Protein 3HJL (pdb70)

Secondary structure (DSSP, 8-state):
-HHHHHHHHHHHHHHHS-HHHHHHHHHHS-HHHHHHHHHHHHTPPP--HHHHHHHHHHHHHHHHHTT---S-HHHHHHHHHHHSPPPHHHHHHHHHHHHHHHHHHHHHHTS-HHHHHHHHTTS-HHHHHHHHTTS-HHHHHHHHHTS-HHHHHHHHHHHHH-S---HHHHHHHHHHHHHHHHHHHHHHSPP--HHHHHHHHHHHS-HHHHHHHHHHHHHH-HHHHHHHHHHHS-GGGGGGS-HHHHHHHHTTS-HHHHHHHHHTS-HHHHHHHHTTS-HHHHHHHHHHHHHT-S--HHHHHHHHHHHHHHHHHHHTSSS--

Nearest PDB structures (foldseek):
  3hjl-assembly1_A  TM=1.003E+00  e=1.570E-40  Aquifex aeolicus
  3usy-assembly1_A  TM=4.783E-01  e=5.808E-12  Helicobacter pylori
  3usw-assembly1_A  TM=4.505E-01  e=6.379E-12  Helicobacter pylori
  1lkv-assembly1_X  TM=4.569E-01  e=8.854E-12  Thermotoga maritima
  8wo5-assembly1_C6  TM=4.288E-01  e=5.848E-13  Salmonella enterica subsp. enterica serovar Typhimurium str. LT2

B-factor: mean 64.41, std 9.24, range [34.31, 102.59]

Sequence (321 aa):
KSALSKAQKAAVLLLSLPEEVSMNIVKELSEEELQKLFALAKDLESVPEEEIENIAEELLDEIKKAGIKIKKPEEFIENIKKVIPPTLAEKFRGILELGDAEKILKEIEKVDSRILASLLKNEHPQTIALFLSQLSPKKSAEIIQNLPEELKKEVVKRIATLENVNVQYVKELAQILLEEISSLGAKEALKLEGTAVAAELLNTLDKETRELILQSIGQEDPLLEERIREKMFTFEDIRKLSDRDIIEILKVVDKNTLMIALLGAPEDIKQKFLSNMSKRAAKLFLEDMEALGPVKKSEIEKAQRQVVNIIRKMIDEGKIE

Radius of gyration: 37.95 Å; Cα contacts (8 Å, |Δi|>4): 229; chains: 1; bounding box: 75×85×74 Å

Solvent-accessible surface area: 21548 Å² total; per-residue (Å²): 107,77,80,85,52,142,32,39,60,43,0,6,35,14,77,2,15,38,140,94,40,13,103,73,54,67,160,149,48,58,118,131,74,14,92,111,27,81,60,38,10,191,119,26,148,54,27,54,96,136,93,8,66,91,62,0,104,94,1,17,58,79,13,114,166,75,55,56,174,24,169,140,60,141,92,4,18,108,48,0,60,158,28,10,46,67,20,122,66,46,107,116,137,26,114,122,84,116,38,59,7,102,112,15,28,124,70,0,57,153,21,58,8,164,77,0,2,67,44,6,99,142,79,106,31,59,14,0,0,27,0,4,40,58,15,50,117,128,20,18,40,57,0,24,123,72,9,70,109,135,26,47,128,50,0,80,115,64,54,82,89,44,167,129,50,99,55,89,104,2,38,96,34,0,68,97,12,44,108,68,42,80,44,68,40,54,150,158,58,166,158,129,100,36,19,28,83,32,1,121,97,6,64,116,47,81,140,133,60,50,51,131,66,0,107,60,48,10,152,160,61,90,122,58,31,72,104,6,51,92,85,30,18,57,12,78,21,0,105,158,9,63,80,197,16,0,59,77,0,45,153,84,15,78,81,91,26,2,3,28,0,0,59,46,13,43,105,74,0,44,90,40,0,10,80,30,37,46,180,187,44,14,123,93,6,84,94,44,16,156,80,66,40,146,38,151,166,61,82,25,94,101,6,32,136,67,0,16,81,38,1,57,126,28,69,117,139,57,13,166,104

Organism: Aquifex aeolicus (strain VF5) (NCBI:txid224324)

CATH classification: 1.10.220.30 (+3 more: 1.10.220.30, 1.20.5.2020, 1.10.220.30)

Structure (mmCIF, N/CA/C/O backbone):
data_3HJL
#
_entry.id   3HJL
#
_cell.length_a   59.997
_cell.length_b   65.840
_cell.length_c   67.791
_cell.angle_alpha   90.000
_cell.angle_beta   110.990
_cell.angle_gamma   90.000
#
_symmetry.space_group_name_H-M   'P 1 21 1'
#
loop_
_entity.id
_entity.type
_entity.pdbx_description
1 polymer 'Flagellar motor switch protein fliG'
2 water water
#
loop_
_atom_site.group_PDB
_atom_site.id
_atom_site.type_symbol
_atom_site.label_atom_id
_atom_site.label_alt_id
_atom_site.label_comp_id
_atom_site.label_asym_id
_atom_site.label_entity_id
_atom_site.label_seq_id
_atom_site.pdbx_PDB_ins_code
_atom_site.Cartn_x
_atom_site.Cartn_y
_atom_site.Cartn_z
_atom_site.occupancy
_atom_site.B_iso_or_equiv
_atom_site.auth_seq_id
_atom_site.auth_comp_id
_atom_site.auth_asym_id
_atom_site.auth_atom_id
_atom_site.pdbx_PDB_model_num
ATOM 1 N N . LYS A 1 6 ? -36.954 78.143 54.387 1.00 84.81 5 LYS A N 1
ATOM 2 C CA . LYS A 1 6 ? -36.037 78.382 55.549 1.00 87.80 5 LYS A CA 1
ATOM 3 C C . LYS A 1 6 ? -35.058 79.539 55.294 1.00 81.21 5 LYS A C 1
ATOM 4 O O . LYS A 1 6 ? -33.878 79.445 55.642 1.00 83.75 5 LYS A O 1
ATOM 6 N N . SER A 1 7 ? -35.557 80.624 54.696 1.00 78.96 6 SER A N 1
ATOM 7 C CA . SER A 1 7 ? -34.741 81.812 54.413 1.00 79.80 6 SER A CA 1
ATOM 8 C C . SER A 1 7 ? -34.582 82.648 55.687 1.00 76.59 6 SER A C 1
ATOM 9 O O . SER A 1 7 ? -33.460 83.008 56.063 1.00 57.95 6 SER A O 1
ATOM 12 N N . ALA A 1 8 ? -35.709 82.968 56.333 1.00 74.16 7 ALA A N 1
ATOM 13 C CA . ALA A 1 8 ? -35.691 83.656 57.637 1.00 71.36 7 ALA A CA 1
ATOM 14 C C . ALA A 1 8 ? -35.067 82.754 58.729 1.00 63.28 7 ALA A C 1
ATOM 15 O O . ALA A 1 8 ? -34.384 83.249 59.639 1.00 46.71 7 ALA A O 1
ATOM 17 N N . LEU A 1 9 ? -35.289 81.439 58.618 1.00 63.89 8 LEU A N 1
ATOM 18 C CA . LEU A 1 9 ? -34.649 80.455 59.513 1.00 68.48 8 LEU A CA 1
ATOM 19 C C . LEU A 1 9 ? -33.108 80.439 59.383 1.00 62.66 8 LEU A C 1
ATOM 20 O O . LEU A 1 9 ? -32.416 80.335 60.391 1.00 66.31 8 LEU A O 1
ATOM 25 N N . SER A 1 10 ? -32.582 80.552 58.160 1.00 56.31 9 SER A N 1
ATOM 26 C CA . SER A 1 10 ? -31.127 80.573 57.959 1.00 65.22 9 SER A CA 1
ATOM 27 C C . SER A 1 10 ? -30.486 81.891 58.396 1.00 63.45 9 SER A C 1
ATOM 28 O O . SER A 1 10 ? -29.343 81.890 58.870 1.00 52.01 9 SER A O 1
ATOM 31 N N . LYS A 1 11 ? -31.184 83.011 58.179 1.00 55.99 10 LYS A N 1
ATOM 32 C CA . LYS A 1 11 ? -30.725 84.307 58.699 1.00 54.25 10 LYS A CA 1
ATOM 33 C C . LYS A 1 11 ? -30.662 84.250 60.230 1.00 54.52 10 LYS A C 1
ATOM 34 O O . LYS A 1 11 ? -29.665 84.651 60.821 1.00 53.67 10 LYS A O 1
ATOM 40 N N . ALA A 1 12 ? -31.698 83.685 60.857 1.00 56.87 11 ALA A N 1
ATOM 41 C CA . ALA A 1 12 ? -31.705 83.464 62.318 1.00 49.75 11 ALA A CA 1
ATOM 42 C C . ALA A 1 12 ? -30.592 82.526 62.762 1.00 46.78 11 ALA A C 1
ATOM 43 O O . ALA A 1 12 ? -30.002 82.727 63.820 1.00 54.97 11 ALA A O 1
ATOM 45 N N . GLN A 1 13 ? -30.333 81.485 61.971 1.00 52.28 12 GLN A N 1
ATOM 46 C CA . GLN A 1 13 ? -29.236 80.543 62.248 1.00 56.09 12 GLN A CA 1
ATOM 47 C C . GLN A 1 13 ? -27.854 81.203 62.140 1.00 50.91 12 GLN A C 1
ATOM 48 O O . GLN A 1 13 ? -26.965 80.905 62.937 1.00 59.42 12 GLN A O 1
ATOM 54 N N . LYS A 1 14 ? -27.681 82.085 61.156 1.00 56.30 13 LYS A N 1
ATOM 55 C CA . LYS A 1 14 ? -26.460 82.896 61.045 1.00 64.72 13 LYS A CA 1
ATOM 56 C C . LYS A 1 14 ? -26.280 83.768 62.283 1.00 61.79 13 LYS A C 1
ATOM 57 O O . LYS A 1 14 ? -25.200 83.807 62.849 1.00 64.85 13 LYS A O 1
ATOM 63 N N . ALA A 1 15 ? -27.332 84.500 62.659 1.00 62.19 14 ALA A N 1
ATOM 64 C CA . ALA A 1 15 ? -27.330 85.309 63.887 1.00 57.06 14 ALA A CA 1
ATOM 65 C C . ALA A 1 15 ? -26.904 84.481 65.113 1.00 59.43 14 ALA A C 1
ATOM 66 O O . ALA A 1 15 ? -26.096 84.940 65.925 1.00 56.56 14 ALA A O 1
ATOM 68 N N . ALA A 1 16 ? -27.451 83.268 65.225 1.00 58.87 15 ALA A N 1
ATOM 69 C CA . ALA A 1 16 ? -27.111 82.335 66.309 1.00 60.36 15 ALA A CA 1
ATOM 70 C C . ALA A 1 16 ? -25.625 81.973 66.313 1.00 57.18 15 ALA A C 1
ATOM 71 O O . ALA A 1 16 ? -24.980 81.984 67.363 1.00 65.96 15 ALA A O 1
ATOM 73 N N . VAL A 1 17 ? -25.092 81.661 65.134 1.00 58.27 16 VAL A N 1
ATOM 74 C CA . VAL A 1 17 ? -23.686 81.296 64.994 1.00 54.75 16 VAL A CA 1
ATOM 75 C C . VAL A 1 17 ? -22.774 82.496 65.254 1.00 57.34 16 VAL A C 1
ATOM 76 O O . VAL A 1 17 ? -21.761 82.355 65.933 1.00 56.29 16 VAL A O 1
ATOM 80 N N . LEU A 1 18 ? -23.146 83.668 64.728 1.00 58.24 17 LEU A N 1
ATOM 81 C CA . LEU A 1 18 ? -22.412 84.914 64.984 1.00 53.64 17 LEU A CA 1
ATOM 82 C C . LEU A 1 18 ? -22.322 85.223 66.474 1.00 60.93 17 LEU A C 1
ATOM 83 O O . LEU A 1 18 ? -21.235 85.524 66.983 1.00 60.15 17 LEU A O 1
ATOM 88 N N . LEU A 1 19 ? -23.459 85.137 67.168 1.00 55.73 18 LEU A N 1
ATOM 89 C CA . LEU A 1 19 ? -23.514 85.380 68.621 1.00 62.31 18 LEU A CA 1
ATOM 90 C C . LEU A 1 19 ? -22.438 84.575 69.372 1.00 59.15 18 LEU A C 1
ATOM 91 O O . LEU A 1 19 ? -21.727 85.111 70.225 1.00 54.54 18 LEU A O 1
ATOM 96 N N . LEU A 1 20 ? -22.306 83.307 69.007 1.00 54.08 19 LEU A N 1
ATOM 97 C CA . LEU A 1 20 ? -21.359 82.400 69.650 1.00 56.81 19 LEU A CA 1
ATOM 98 C C . LEU A 1 20 ? -19.905 82.482 69.122 1.00 52.49 19 LEU A C 1
ATOM 99 O O . LEU A 1 20 ? -18.982 82.147 69.854 1.00 60.33 19 LEU A O 1
ATOM 104 N N . SER A 1 21 ? -19.723 82.945 67.876 1.00 54.79 20 SER A N 1
ATOM 105 C CA . SER A 1 21 ? -18.418 82.960 67.180 1.00 52.58 20 SER A CA 1
ATOM 106 C C . SER A 1 21 ? -17.660 84.294 67.212 1.00 53.48 20 SER A C 1
ATOM 107 O O . SER A 1 21 ? -16.434 84.297 67.180 1.00 55.20 20 SER A O 1
ATOM 110 N N . LEU A 1 22 ? -18.391 85.411 67.218 1.00 54.33 21 LEU A N 1
ATOM 111 C CA . LEU A 1 22 ? -17.800 86.759 67.238 1.00 56.37 21 LEU A CA 1
ATOM 112 C C . LEU A 1 22 ? -16.950 86.991 68.489 1.00 58.12 21 LEU A C 1
ATOM 113 O O . LEU A 1 22 ? -17.160 86.330 69.501 1.00 55.30 21 LEU A O 1
ATOM 118 N N . PRO A 1 23 ? -16.007 87.956 68.430 1.00 60.21 22 PRO A N 1
ATOM 119 C CA . PRO A 1 23 ? -15.226 88.297 69.627 1.00 61.94 22 PRO A CA 1
ATOM 120 C C . PRO A 1 23 ? -16.114 88.783 70.769 1.00 61.19 22 PRO A C 1
ATOM 121 O O . PRO A 1 23 ? -17.179 89.355 70.516 1.00 63.17 22 PRO A O 1
ATOM 125 N N . GLU A 1 24 ? -15.678 88.558 72.007 1.00 63.50 23 GLU A N 1
ATOM 126 C CA . GLU A 1 24 ? -16.473 88.935 73.183 1.00 68.10 23 GLU A CA 1
ATOM 127 C C . GLU A 1 24 ? -16.702 90.443 73.324 1.00 64.87 23 GLU A C 1
ATOM 128 O O . GLU A 1 24 ? -17.711 90.847 73.892 1.00 65.69 23 GLU A O 1
ATOM 134 N N . GLU A 1 25 ? -15.794 91.263 72.781 1.00 67.22 24 GLU A N 1
ATOM 135 C CA . GLU A 1 25 ? -15.965 92.733 72.772 1.00 68.50 24 GLU A CA 1
ATOM 136 C C . GLU A 1 25 ? -17.225 93.116 71.986 1.00 69.70 24 GLU A C 1
ATOM 137 O O . GLU A 1 25 ? -17.987 93.997 72.395 1.00 69.40 24 GLU A O 1
ATOM 143 N N . VAL A 1 26 ? -17.423 92.437 70.857 1.00 71.09 25 VAL A N 1
ATOM 144 C CA . VAL A 1 26 ? -18.577 92.655 69.989 1.00 67.07 25 VAL A CA 1
ATOM 145 C C . VAL A 1 26 ? -19.858 92.048 70.583 1.00 66.29 25 VAL A C 1
ATOM 146 O O . VAL A 1 26 ? -20.867 92.739 70.725 1.00 72.22 25 VAL A O 1
ATOM 150 N N . SER A 1 27 ? -19.795 90.777 70.975 1.00 65.57 26 SER A N 1
ATOM 151 C CA . SER A 1 27 ? -20.978 90.053 71.457 1.00 60.87 26 SER A CA 1
ATOM 152 C C . SER A 1 27 ? -21.441 90.362 72.895 1.00 58.71 26 SER A C 1
ATOM 153 O O . SER A 1 27 ? -22.576 90.024 73.246 1.00 58.01 26 SER A O 1
ATOM 156 N N . MET A 1 28 ? -20.587 90.960 73.735 1.00 62.78 27 MET A N 1
ATOM 157 C CA . MET A 1 28 ? -21.025 91.358 75.091 1.00 68.24 27 MET A CA 1
ATOM 158 C C . MET A 1 28 ? -22.119 92.425 74.999 1.00 66.13 27 MET A C 1
ATOM 159 O O . MET A 1 28 ? -23.085 92.395 75.764 1.00 69.86 27 MET A O 1
ATOM 164 N N . ASN A 1 29 ? -21.962 93.346 74.044 1.00 60.54 28 ASN A N 1
ATOM 165 C CA . ASN A 1 29 ? -22.950 94.398 73.788 1.00 57.24 28 ASN A CA 1
ATOM 166 C C . ASN A 1 29 ? -24.259 93.838 73.228 1.00 57.03 28 ASN A C 1
ATOM 167 O O . ASN A 1 29 ? -25.338 94.328 73.562 1.00 55.42 28 ASN A O 1
ATOM 172 N N . ILE A 1 30 ? -24.149 92.817 72.376 1.00 54.81 29 ILE A N 1
ATOM 173 C CA . ILE A 1 30 ? -25.315 92.144 71.808 1.00 53.86 29 ILE A CA 1
ATOM 174 C C . ILE A 1 30 ? -26.164 91.536 72.926 1.00 56.62 29 ILE A C 1
ATOM 175 O O . ILE A 1 30 ? -27.375 91.744 72.962 1.00 63.92 29 ILE A O 1
ATOM 180 N N . VAL A 1 31 ? -25.510 90.826 73.848 1.00 59.56 30 VAL A N 1
ATOM 181 C CA . VAL A 1 31 ? -26.176 90.167 74.988 1.00 58.18 30 VAL A CA 1
ATOM 182 C C . VAL A 1 31 ? -26.911 91.161 75.907 1.00 63.25 30 VAL A C 1
ATOM 183 O O . VAL A 1 31 ? -28.026 90.885 76.370 1.00 62.95 30 VAL A O 1
ATOM 187 N N . LYS A 1 32 ? -26.282 92.310 76.152 1.00 62.32 31 LYS A N 1
ATOM 188 C CA . LYS A 1 32 ? -26.851 93.365 77.003 1.00 60.89 31 LYS A CA 1
ATOM 189 C C . LYS A 1 32 ? -28.141 93.977 76.438 1.00 60.55 31 LYS A C 1
ATOM 190 O O . LYS A 1 32 ? -29.077 94.259 77.193 1.00 65.77 31 LYS A O 1
ATOM 196 N N . GLU A 1 33 ? -28.176 94.190 75.121 1.00 55.98 32 GLU A N 1
ATOM 197 C CA . GLU A 1 33 ? -29.361 94.752 74.440 1.00 56.98 32 GLU A CA 1
ATOM 198 C C . GLU A 1 33 ? -30.493 93.737 74.264 1.00 53.67 32 GLU A C 1
ATOM 199 O O . GLU A 1 33 ? -31.663 94.097 74.290 1.00 56.00 32 GLU A O 1
ATOM 205 N N . LEU A 1 34 ? -30.127 92.489 74.001 1.00 60.60 33 LEU A N 1
ATOM 206 C CA . LEU A 1 34 ? -31.095 91.400 73.851 1.00 60.15 33 LEU A CA 1
ATOM 207 C C . LEU A 1 34 ? -31.702 90.997 75.198 1.00 62.44 33 LEU A C 1
ATOM 208 O O . LEU A 1 34 ? -31.012 90.982 76.217 1.00 72.96 33 LEU A O 1
ATOM 213 N N . SER A 1 35 ? -32.986 90.638 75.178 1.00 63.94 34 SER A N 1
ATOM 214 C CA . SER A 1 35 ? -33.690 90.121 76.356 1.00 59.02 34 SER A CA 1
ATOM 215 C C . SER A 1 35 ? -33.329 88.651 76.555 1.00 59.34 34 SER A C 1
ATOM 216 O O . SER A 1 35 ? -32.635 88.061 75.724 1.00 64.16 34 SER A O 1
ATOM 219 N N . GLU A 1 36 ? -33.819 88.056 77.641 1.00 68.73 35 GLU A N 1
ATOM 220 C CA . GLU A 1 36 ? -33.527 86.645 77.947 1.00 70.42 35 GLU A CA 1
ATOM 221 C C . GLU A 1 36 ? -34.235 85.698 76.961 1.00 67.53 35 GLU A C 1
ATOM 222 O O . GLU A 1 36 ? -33.658 84.689 76.545 1.00 57.81 35 GLU A O 1
ATOM 228 N N . GLU A 1 37 ? -35.466 86.047 76.575 1.00 63.28 36 GLU A N 1
ATOM 229 C CA . GLU A 1 37 ? -36.234 85.282 75.572 1.00 65.14 36 GLU A CA 1
ATOM 230 C C . GLU A 1 37 ? -35.497 85.221 74.220 1.00 62.40 36 GLU A C 1
ATOM 231 O O . GLU A 1 37 ? -35.381 84.149 73.616 1.00 64.28 36 GLU A O 1
ATOM 237 N N . GLU A 1 38 ? -34.961 86.365 73.793 1.00 54.24 37 GLU A N 1
ATOM 238 C CA . GLU A 1 38 ? -34.221 86.480 72.537 1.00 50.58 37 GLU A CA 1
ATOM 239 C C . GLU A 1 38 ? -32.935 85.680 72.546 1.00 51.15 37 GLU A C 1
ATOM 240 O O . GLU A 1 38 ? -32.671 84.915 71.610 1.00 52.33 37 GLU A O 1
ATOM 246 N N . LEU A 1 39 ? -32.142 85.847 73.606 1.00 56.25 38 LEU A N 1
ATOM 247 C CA . LEU A 1 39 ? -30.910 85.066 73.787 1.00 58.67 38 LEU A CA 1
ATOM 248 C C . LEU A 1 39 ? -31.169 83.553 73.780 1.00 60.62 38 LEU A C 1
ATOM 249 O O . LEU A 1 39 ? -30.398 82.799 73.185 1.00 69.37 38 LEU A O 1
ATOM 254 N N . GLN A 1 40 ? -32.258 83.120 74.418 1.00 64.60 39 GLN A N 1
ATOM 255 C CA . GLN A 1 40 ? -32.634 81.695 74.428 1.00 67.82 39 GLN A CA 1
ATOM 256 C C . GLN A 1 40 ? -33.123 81.188 73.065 1.00 59.88 39 GLN A C 1
ATOM 257 O O . GLN A 1 40 ? -32.914 80.023 72.740 1.00 61.42 39 GLN A O 1
ATOM 263 N N . LYS A 1 41 ? -33.808 82.035 72.296 1.00 55.03 40 LYS A N 1
ATOM 264 C CA . LYS A 1 41 ? -34.176 81.669 70.929 1.00 58.44 40 LYS A CA 1
ATOM 265 C C . LYS A 1 41 ? -32.903 81.456 70.106 1.00 57.02 40 LYS A C 1
ATOM 266 O O . LYS A 1 41 ? -32.797 80.475 69.373 1.00 57.23 40 LYS A O 1
ATOM 272 N N . LEU A 1 42 ? -31.924 82.349 70.265 1.00 59.36 41 LEU A N 1
ATOM 273 C CA . LEU A 1 42 ? -30.643 82.197 69.574 1.00 54.49 41 LEU A CA 1
ATOM 274 C C . LEU A 1 42 ? -29.873 80.948 70.013 1.00 55.51 41 LEU A C 1
ATOM 275 O O . LEU A 1 42 ? -29.299 80.267 69.167 1.00 56.87 41 LEU A O 1
ATOM 280 N N . PHE A 1 43 ? -29.918 80.603 71.303 1.00 60.13 42 PHE A N 1
ATOM 281 C CA . PHE A 1 43 ? -29.237 79.381 71.783 1.00 66.18 42 PHE A CA 1
ATOM 282 C C . PHE A 1 43 ? -29.914 78.116 71.247 1.00 65.04 42 PHE A C 1
ATOM 283 O O . PHE A 1 43 ? -29.226 77.183 70.819 1.00 57.98 42 PHE A O 1
ATOM 291 N N . ALA A 1 44 ? -31.254 78.098 71.245 1.00 53.49 43 ALA A N 1
ATOM 292 C CA . ALA A 1 44 ? -32.003 76.953 70.711 1.00 48.46 43 ALA A CA 1
ATOM 293 C C . ALA A 1 44 ? -31.753 76.778 69.208 1.00 51.92 43 ALA A C 1
ATOM 294 O O . ALA A 1 44 ? -31.645 75.653 68.721 1.00 57.92 43 ALA A O 1
ATOM 296 N N . LEU A 1 45 ? -31.626 77.895 68.487 1.00 59.20 44 LEU A N 1
ATOM 297 C CA . LEU A 1 45 ? -31.262 77.860 67.061 1.00 60.14 44 LEU A CA 1
ATOM 298 C C . LEU A 1 45 ? -29.889 77.202 66.824 1.00 60.43 44 LEU A C 1
ATOM 299 O O . LEU A 1 45 ? -29.748 76.383 65.921 1.00 57.62 44 LEU A O 1
ATOM 304 N N . ALA A 1 46 ? -28.891 77.571 67.634 1.00 62.46 45 ALA A N 1
ATOM 305 C CA . ALA A 1 46 ? -27.534 77.023 67.498 1.00 64.66 45 ALA A CA 1
ATOM 306 C C . ALA A 1 46 ? -27.507 75.531 67.829 1.00 66.45 45 ALA A C 1
ATOM 307 O O . ALA A 1 46 ? -26.925 74.740 67.084 1.00 60.37 45 ALA A O 1
ATOM 309 N N . LYS A 1 47 ? -28.161 75.166 68.935 1.00 66.28 46 LYS A N 1
ATOM 310 C CA . LYS A 1 47 ? -28.272 73.770 69.377 1.00 63.03 46 LYS A CA 1
ATOM 311 C C . LYS A 1 47 ? -28.973 72.868 68.353 1.00 58.29 46 LYS A C 1
ATOM 312 O O . LYS A 1 47 ? -28.619 71.700 68.213 1.00 61.77 46 LYS A O 1
ATOM 318 N N . ASP A 1 48 ? -29.959 73.413 67.643 1.00 52.02 47 ASP A N 1
ATOM 319 C CA . ASP A 1 48 ? -30.743 72.643 66.678 1.00 56.47 47 ASP A CA 1
ATOM 320 C C . ASP A 1 48 ? -30.192 72.727 65.232 1.00 49.14 47 ASP A C 1
ATOM 321 O O . ASP A 1 48 ? -30.871 72.322 64.286 1.00 51.79 47 ASP A O 1
ATOM 326 N N . LEU A 1 49 ? -28.964 73.221 65.059 1.00 48.86 48 LEU A N 1
ATOM 327 C CA . LEU A 1 49 ? -28.352 73.305 63.723 1.00 56.28 48 LEU A CA 1
ATOM 328 C C . LEU A 1 49 ? -28.134 71.927 63.094 1.00 57.86 48 LEU A C 1
ATOM 329 O O . LEU A 1 49 ? -27.782 70.966 63.786 1.00 55.43 48 LEU A O 1
ATOM 334 N N . GLU A 1 50 ? -28.359 71.844 61.782 1.00 54.51 49 GLU A N 1
ATOM 335 C CA . GLU A 1 50 ? -28.051 70.642 61.014 1.00 54.96 49 GLU A CA 1
ATOM 336 C C . GLU A 1 50 ? -26.536 70.495 60.909 1.00 52.92 49 GLU A C 1
ATOM 337 O O . GLU A 1 50 ? -25.807 71.487 60.953 1.00 48.16 49 GLU A O 1
ATOM 343 N N . SER A 1 51 ? -26.068 69.253 60.788 1.00 53.77 50 SER A N 1
ATOM 344 C CA . SER A 1 51 ? -24.644 68.982 60.643 1.00 51.17 50 SER A CA 1
ATOM 345 C C . SER A 1 51 ? -24.202 69.347 59.225 1.00 56.33 50 SER A C 1
ATOM 346 O O . SER A 1 51 ? -24.983 69.216 58.278 1.00 56.99 50 SER A O 1
ATOM 349 N N . VAL A 1 52 ? -22.960 69.822 59.093 1.00 51.60 51 VAL A N 1
ATOM 350 C CA . VAL A 1 52 ? -22.412 70.256 57.808 1.00 44.41 51 VAL A CA 1
ATOM 351 C C . VAL A 1 52 ? -20.966 69.776 57.654 1.00 46.05 51 VAL A C 1
ATOM 352 O O . VAL A 1 52 ? -20.187 69.916 58.595 1.00 48.17 51 VAL A O 1
ATOM 356 N N . PRO A 1 53 ? -20.607 69.195 56.478 1.00 42.83 52 PRO A N 1
ATOM 357 C CA . PRO A 1 53 ? -19.219 68.802 56.203 1.00 48.55 52 PRO A CA 1
ATOM 358 C C . PRO A 1 53 ? -18.203 69.910 56.476 1.00 52.15 52 PRO A C 1
ATOM 359 O O . PRO A 1 53 ? -18.510 71.086 56.293 1.00 59.67 52 PRO A O 1
ATOM 363 N N . GLU A 1 54 ? -17.011 69.523 56.925 1.00 57.31 53 GLU A N 1
ATOM 364 C CA . GLU A 1 54 ? -15.975 70.479 57.340 1.00 63.54 53 GLU A CA 1
ATOM 365 C C . GLU A 1 54 ? -15.596 71.498 56.263 1.00 57.77 53 GLU A C 1
ATOM 366 O O . GLU A 1 54 ? -15.452 72.678 56.568 1.00 52.19 53 GLU A O 1
ATOM 372 N N . GLU A 1 55 ? -15.429 71.025 55.025 1.00 61.24 54 GLU A N 1
ATOM 373 C CA . GLU A 1 55 ? -15.114 71.881 53.867 1.00 63.79 54 GLU A CA 1
ATOM 374 C C . GLU A 1 55 ? -16.199 72.938 53.628 1.00 64.01 54 GLU A C 1
ATOM 375 O O . GLU A 1 55 ? -15.893 74.078 53.271 1.00 60.77 54 GLU A O 1
ATOM 381 N N . GLU A 1 56 ? -17.459 72.548 53.821 1.00 62.30 55 GLU A N 1
ATOM 382 C CA . GLU A 1 56 ? -18.588 73.468 53.698 1.00 59.49 55 GLU A CA 1
ATOM 383 C C . GLU A 1 56 ? -18.721 74.425 54.902 1.00 59.33 55 GLU A C 1
ATOM 384 O O . GLU A 1 56 ? -19.228 75.535 54.740 1.00 63.45 55 GLU A O 1
ATOM 390 N N . ILE A 1 57 ? -18.283 74.006 56.095 1.00 53.81 56 ILE A N 1
ATOM 391 C CA . ILE A 1 57 ? -18.270 74.907 57.267 1.00 52.10 56 ILE A CA 1
ATOM 392 C C . ILE A 1 57 ? -17.224 76.012 57.085 1.00 56.94 56 ILE A C 1
ATOM 393 O O . ILE A 1 57 ? -17.441 77.144 57.525 1.00 58.72 56 ILE A O 1
ATOM 398 N N . GLU A 1 58 ? -16.096 75.682 56.445 1.00 54.60 57 GLU A N 1
ATOM 399 C CA . GLU A 1 58 ? -15.074 76.686 56.106 1.00 65.21 57 GLU A CA 1
ATOM 400 C C . GLU A 1 58 ? -15.594 77.753 55.127 1.00 60.87 57 GLU A C 1
ATOM 401 O O . GLU A 1 58 ? -15.302 78.935 55.288 1.00 65.43 57 GLU A O 1
ATOM 407 N N . ASN A 1 59 ? -16.332 77.319 54.106 1.00 57.27 58 ASN A N 1
ATOM 408 C CA . ASN A 1 59 ? -16.928 78.230 53.127 1.00 54.12 58 ASN A CA 1
ATOM 409 C C . ASN A 1 59 ? -18.007 79.112 53.767 1.00 54.06 58 ASN A C 1
ATOM 410 O O . ASN A 1 59 ? -18.095 80.294 53.458 1.00 55.77 58 ASN A O 1
ATOM 415 N N . ILE A 1 60 ? -18.820 78.527 54.650 1.00 54.07 59 ILE A N 1
ATOM 416 C CA . ILE A 1 60 ? -19.794 79.287 55.471 1.00 56.28 59 ILE A CA 1
ATOM 417 C C . ILE A 1 60 ? -19.088 80.311 56.375 1.00 61.41 59 ILE A C 1
ATOM 418 O O . ILE A 1 60 ? -19.538 81.450 56.493 1.00 69.88 59 ILE A O 1
ATOM 423 N N . ALA A 1 61 ? -18.002 79.876 57.023 1.00 61.51 60 ALA A N 1
ATOM 424 C CA . ALA A 1 61 ? -17.211 80.715 57.929 1.00 53.10 60 ALA A CA 1
ATOM 425 C C . ALA A 1 61 ? -16.602 81.905 57.204 1.00 49.75 60 ALA A C 1
ATOM 426 O O . ALA A 1 61 ? -16.641 83.028 57.699 1.00 48.42 60 ALA A O 1
ATOM 428 N N . GLU A 1 62 ? -16.023 81.632 56.041 1.00 52.61 61 GLU A N 1
ATOM 429 C CA . GLU A 1 62 ? -15.405 82.655 55.201 1.00 58.39 61 GLU A CA 1
ATOM 430 C C . GLU A 1 62 ? -16.420 83.602 54.557 1.00 57.21 61 GLU A C 1
ATOM 431 O O . GLU A 1 62 ? -16.094 84.759 54.288 1.00 61.31 61 GLU A O 1
ATOM 437 N N . GLU A 1 63 ? -17.627 83.105 54.286 1.00 60.34 62 GLU A N 1
ATOM 438 C CA . GLU A 1 63 ? -18.707 83.953 53.802 1.00 60.94 62 GLU A CA 1
ATOM 439 C C . GLU A 1 63 ? -19.117 84.893 54.931 1.00 50.10 62 GLU A C 1
ATOM 440 O O . GLU A 1 63 ? -19.105 86.102 54.745 1.00 51.18 62 GLU A O 1
ATOM 446 N N . LEU A 1 64 ? -19.449 84.322 56.094 1.00 47.72 63 LEU A N 1
ATOM 447 C CA . LEU A 1 64 ? -19.815 85.092 57.309 1.00 57.17 63 LEU A CA 1
ATOM 448 C C . LEU A 1 64 ? -18.781 86.138 57.685 1.00 59.70 63 LEU A C 1
ATOM 449 O O . LEU A 1 64 ? -19.140 87.245 58.080 1.00 64.16 63 LEU A O 1
ATOM 454 N N . LEU A 1 65 ? -17.504 85.758 57.614 1.00 60.15 64 LEU A N 1
ATOM 455 C CA . LEU A 1 65 ? -16.408 86.664 57.935 1.00 58.37 64 LEU A CA 1
ATOM 456 C C . LEU A 1 65 ? -16.376 87.849 56.964 1.00 57.68 64 LEU A C 1
ATOM 457 O O . LEU A 1 65 ? -16.260 88.994 57.393 1.00 65.46 64 LEU A O 1
ATOM 462 N N . ASP A 1 66 ? -16.505 87.568 55.667 1.00 57.21 65 ASP A N 1
ATOM 463 C CA . ASP A 1 66 ? -16.544 88.618 54.633 1.00 59.74 65 ASP A CA 1
ATOM 464 C C . ASP A 1 66 ? -17.792 89.504 54.747 1.00 58.22 65 ASP A C 1
ATOM 465 O O . ASP A 1 66 ? -17.738 90.706 54.493 1.00 56.44 65 ASP A O 1
ATOM 470 N N . GLU A 1 67 ? -18.901 88.886 55.138 1.00 65.06 66 GLU A N 1
ATOM 471 C CA . GLU A 1 67 ? -20.198 89.549 55.274 1.00 67.51 66 GLU A CA 1
ATOM 472 C C . GLU A 1 67 ? -20.185 90.570 56.418 1.00 67.16 66 GLU A C 1
ATOM 473 O O . GLU A 1 67 ? -20.639 91.704 56.245 1.00 67.98 66 GLU A O 1
ATOM 479 N N . ILE A 1 68 ? -19.661 90.160 57.575 1.00 73.12 67 ILE A N 1
ATOM 480 C CA . ILE A 1 68 ? -19.575 91.042 58.761 1.00 77.43 67 ILE A CA 1
ATOM 481 C C . ILE A 1 68 ? -18.460 92.096 58.673 1.00 79.76 67 ILE A C 1
ATOM 482 O O . ILE A 1 68 ? -18.553 93.135 59.328 1.00 85.92 67 ILE A O 1
ATOM 487 N N . LYS A 1 69 ? -17.405 91.825 57.899 1.00 79.20 68 LYS A N 1
ATOM 488 C CA . LYS A 1 69 ? -16.384 92.849 57.602 1.00 76.71 68 LYS A CA 1
ATOM 489 C C . LYS A 1 69 ? -17.001 93.953 56.731 1.00 79.71 68 LYS A C 1
ATOM 490 O O . LYS A 1 69 ? -16.747 95.140 56.951 1.00 82.67 68 LYS A O 1
ATOM 496 N N . LYS A 1 70 ? -17.793 93.548 55.735 1.00 80.02 69 LYS A N 1
ATOM 497 C CA . LYS A 1 70 ? -18.536 94.489 54.883 1.00 78.49 69 LYS A CA 1
ATOM 498 C C . LYS A 1 70 ? -19.688 95.172 55.636 1.00 80.55 69 LYS A C 1
ATOM 499 O O . LYS A 1 70 ? -20.096 96.275 55.271 1.00 90.46 69 LYS A O 1
ATOM 505 N N . ALA A 1 71 ? -20.214 94.511 56.671 1.00 79.36 70 ALA A N 1
ATOM 506 C CA . ALA A 1 71 ? -21.220 95.107 57.563 1.00 79.46 70 ALA A CA 1
ATOM 507 C C . ALA A 1 71 ? -20.634 96.198 58.484 1.00 83.29 70 ALA A C 1
ATOM 508 O O . ALA A 1 71 ? -21.388 96.979 59.068 1.00 86.54 70 ALA A O 1
ATOM 510 N N . GLY A 1 72 ? -19.305 96.216 58.640 1.00 85.73 71 GLY A N 1
ATOM 511 C CA . GLY A 1 72 ? -18.601 97.244 59.419 1.00 83.84 71 GLY A CA 1
ATOM 512 C C . GLY A 1 72 ? -18.156 96.811 60.809 1.00 86.46 71 GLY A C 1
ATOM 513 O O . GLY A 1 72 ? -18.114 97.637 61.722 1.00 78.48 71 GLY A O 1
ATOM 514 N N . ILE A 1 73 ? -17.813 95.527 60.964 1.00 91.15 72 ILE A N 1
ATOM 515 C CA . ILE A 1 73 ? -17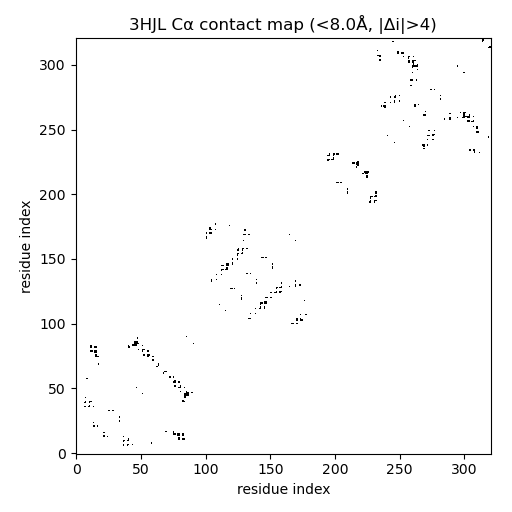.313 94.973 62.233 1.00 91.72 72 ILE A CA 1
ATOM 516 C C . ILE A 1 73 ? -15.867 94.506 62.025 1.00 89.06 72 ILE A C 1
ATOM 517 O O . ILE A 1 73 ? -15.593 93.720 61.115 1.00 88.25 72 ILE A O 1
ATOM 522 N N . LYS A 1 74 ? -14.958 94.986 62.877 1.00 84.77 73 LYS A N 1
ATOM 523 C CA . LYS A 1 74 ? -13.533 94.645 62.786 1.00 80.39 73 LYS A CA 1
ATOM 524 C C . LYS A 1 74 ? -13.256 93.323 63.503 1.00 76.09 73 LYS A C 1
ATOM 525 O O . LYS A 1 74 ? -13.657 93.146 64.659 1.00 71.62 73 LYS A O 1
ATOM 531 N N . ILE A 1 75 ? -12.551 92.418 62.814 1.00 73.69 74 ILE A N 1
ATOM 532 C CA . ILE A 1 75 ? -12.222 91.077 63.323 1.00 66.98 74 ILE A CA 1
ATOM 533 C C . ILE A 1 75 ? -10.703 90.947 63.461 1.00 70.18 74 ILE A C 1
ATOM 534 O O . ILE A 1 75 ? -9.995 90.754 62.468 1.00 75.62 74 ILE A O 1
ATOM 539 N N . LYS A 1 76 ? -10.214 91.055 64.696 1.00 74.38 75 LYS A N 1
ATOM 540 C CA . LYS A 1 76 ? -8.771 91.040 64.982 1.00 74.07 75 LYS A CA 1
ATOM 541 C C . LYS A 1 76 ? -8.131 89.661 64.796 1.00 72.21 75 LYS A C 1
ATOM 542 O O . LYS A 1 76 ? -6.992 89.567 64.332 1.00 72.40 75 LYS A O 1
ATOM 548 N N . LYS A 1 77 ? -8.857 88.610 65.184 1.00 70.47 76 LYS A N 1
ATOM 549 C CA . LYS A 1 77 ? -8.396 87.221 65.058 1.00 70.66 76 LYS A CA 1
ATOM 550 C C . LYS A 1 77 ? -9.380 86.429 64.179 1.00 68.91 76 LYS A C 1
ATOM 551 O O . LYS A 1 77 ? -10.245 85.717 64.706 1.00 67.74 76 LYS A O 1
ATOM 557 N N . PRO A 1 78 ? -9.271 86.572 62.835 1.00 63.15 77 PRO A N 1
ATOM 558 C CA . PRO A 1 78 ? -10.189 85.879 61.923 1.00 60.21 77 PRO A CA 1
ATOM 559 C C . PRO A 1 78 ? -10.110 84.359 61.947 1.00 59.10 77 PRO A C 1
ATOM 560 O O . PRO A 1 78 ? -11.119 83.710 61.726 1.00 66.91 77 PRO A O 1
ATOM 564 N N . GLU A 1 79 ? -8.933 83.797 62.209 1.00 61.72 78 GLU A N 1
ATOM 565 C CA . GLU A 1 79 ? -8.774 82.335 62.239 1.00 63.93 78 GLU A CA 1
ATOM 566 C C . GLU A 1 79 ? -9.445 81.738 63.481 1.00 60.06 78 GLU A C 1
ATOM 567 O O . GLU A 1 79 ? -9.927 80.603 63.447 1.00 57.50 78 GLU A O 1
ATOM 573 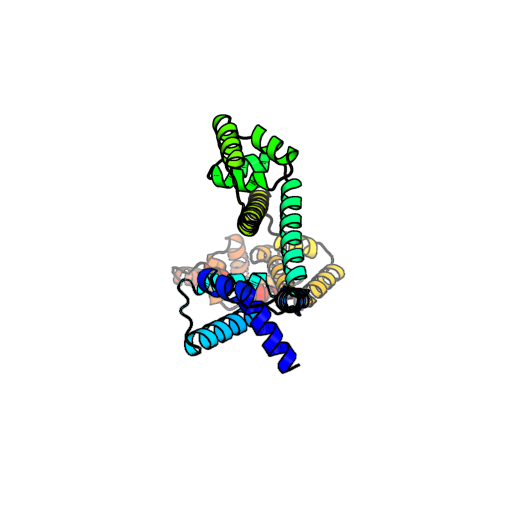N N . GLU A 1 80 ? -9.465 82.508 64.571 1.00 56.21 79 GLU A N 1
ATOM 574 C CA . GLU A 1 80 ? -10.149 82.110 65.805 1.00 56.32 79 GLU A CA 1
ATOM 575 C C . GLU A 1 80 ? -11.677 82.164 65.631 1.00 54.29 79 GLU A C 1
ATOM 576 O O . GLU A 1 80 ? -12.400 81.407 66.267 1.00 56.27 79 GLU A O 1
ATOM 582 N N . PHE A 1 81 ? -12.151 83.084 64.794 1.00 52.86 80 PHE A N 1
ATOM 583 C CA . PHE A 1 81 ? -13.562 83.148 64.399 1.00 63.10 80 PHE A CA 1
ATOM 584 C C . PHE A 1 81 ? -13.976 81.891 63.610 1.00 64.12 80 PHE A C 1
ATOM 585 O O . PHE A 1 81 ? -15.022 81.312 63.888 1.00 64.31 80 PHE A O 1
ATOM 593 N N . ILE A 1 82 ? -13.135 81.456 62.664 1.00 66.00 81 ILE A N 1
ATOM 594 C CA . ILE A 1 82 ? -13.424 80.256 61.846 1.00 60.46 81 ILE A CA 1
ATOM 595 C C . ILE A 1 82 ? -13.542 79.007 62.734 1.00 56.95 81 ILE A C 1
ATOM 596 O O . ILE A 1 82 ? -14.450 78.198 62.548 1.00 62.00 81 ILE A O 1
ATOM 601 N N . GLU A 1 83 ? -12.616 78.861 63.685 1.00 55.33 82 GLU A N 1
ATOM 602 C CA . GLU A 1 83 ? -12.605 77.716 64.607 1.00 58.60 82 GLU A CA 1
ATOM 603 C C . GLU A 1 83 ? -13.835 77.717 65.506 1.00 56.97 82 GLU A C 1
ATOM 604 O O . GLU A 1 83 ? -14.397 76.659 65.776 1.00 62.33 82 GLU A O 1
ATOM 610 N N . ASN A 1 84 ? -14.237 78.898 65.984 1.00 58.81 83 ASN A N 1
ATOM 611 C CA . ASN A 1 84 ? -15.444 79.020 66.820 1.00 57.01 83 ASN A CA 1
ATOM 612 C C . ASN A 1 84 ? -16.716 78.595 66.083 1.00 49.14 83 ASN A C 1
ATOM 613 O O . ASN A 1 84 ? -17.572 77.944 66.676 1.00 58.92 83 ASN A O 1
ATOM 618 N N . ILE A 1 85 ? -16.828 78.956 64.801 1.00 56.39 84 ILE A N 1
ATOM 619 C CA . ILE A 1 85 ? -17.940 78.489 63.950 1.00 64.12 84 ILE A CA 1
ATOM 620 C C . ILE A 1 85 ? -17.887 76.960 63.773 1.00 68.28 84 ILE A C 1
ATOM 621 O O . ILE A 1 85 ? -18.930 76.309 63.753 1.00 63.75 84 ILE A O 1
ATOM 626 N N . LYS A 1 86 ? -16.676 76.394 63.684 1.00 67.12 85 LYS A N 1
ATOM 627 C CA . LYS A 1 86 ? -16.508 74.929 63.599 1.00 66.27 85 LYS A CA 1
ATOM 628 C C . LYS A 1 86 ? -16.910 74.174 64.875 1.00 61.65 85 LYS A C 1
ATOM 629 O O . LYS A 1 86 ? -17.208 72.978 64.803 1.00 66.15 85 LYS A O 1
ATOM 635 N N . LYS A 1 87 ? -16.915 74.854 66.028 1.00 56.68 86 LYS A N 1
ATOM 636 C CA . LYS A 1 87 ? -17.400 74.250 67.285 1.00 60.56 86 LYS A CA 1
ATOM 637 C C . LYS A 1 87 ? -18.931 74.285 67.373 1.00 66.79 86 LYS A C 1
ATOM 638 O O . LYS A 1 87 ? -19.552 73.364 67.905 1.00 78.69 86 LYS A O 1
ATOM 644 N N . VAL A 1 88 ? -19.526 75.352 66.849 1.00 63.28 87 VAL A N 1
ATOM 645 C CA . VAL A 1 88 ? -20.967 75.551 66.890 1.00 64.06 87 VAL A CA 1
ATOM 646 C C . VAL A 1 88 ? -21.695 74.577 65.959 1.00 63.21 87 VAL A C 1
ATOM 647 O O . VAL A 1 88 ? -22.590 73.854 66.392 1.00 55.14 87 VAL A O 1
ATOM 651 N N . ILE A 1 89 ? -21.289 74.566 64.689 1.00 62.92 88 ILE A N 1
ATOM 652 C CA . ILE A 1 89 ? -21.928 73.741 63.658 1.00 61.42 88 ILE A CA 1
ATOM 653 C C . ILE A 1 89 ? -21.428 72.294 63.827 1.00 56.91 88 ILE A C 1
ATOM 654 O O . ILE A 1 89 ? -20.237 72.044 63.640 1.00 57.88 88 ILE A O 1
ATOM 659 N N . PRO A 1 90 ? -22.330 71.339 64.179 1.00 57.75 89 PRO A N 1
ATOM 660 C CA . PRO A 1 90 ? -21.867 69.969 64.478 1.00 56.87 89 PRO A CA 1
ATOM 661 C C . PRO A 1 90 ? -21.362 69.175 63.261 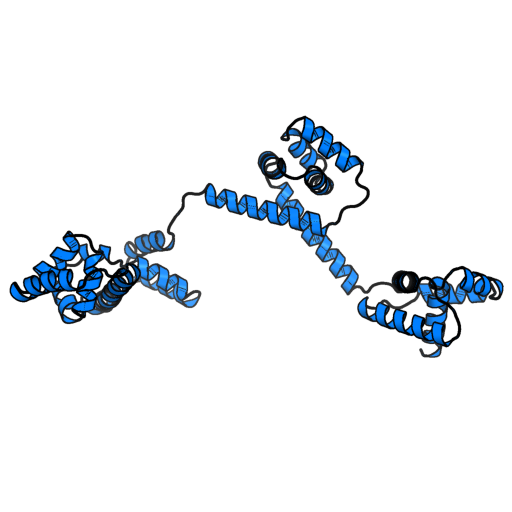1.00 48.54 89 PRO A C 1
ATOM 662 O O . PRO A 1 90 ? -21.671 69.538 62.127 1.00 51.67 89 PRO A O 1
ATOM 666 N N . PRO A 1 91 ? -20.577 68.102 63.500 1.00 43.82 90 PRO A N 1
ATOM 667 C CA . PRO A 1 91 ? -20.063 67.294 62.405 1.00 48.43 90 PRO A CA 1
ATOM 668 C C . PRO A 1 91 ? -21.087 66.265 61.919 1.00 51.19 90 PRO A C 1
ATOM 669 O O . PRO A 1 91 ? -22.029 65.942 62.641 1.00 50.90 90 PRO A O 1
ATOM 673 N N . THR A 1 92 ? -20.881 65.755 60.707 1.00 49.22 91 THR A N 1
ATOM 674 C CA . THR A 1 92 ? -21.803 64.801 60.079 1.00 49.77 91 THR A CA 1
ATOM 675 C C . THR A 1 92 ? -21.545 63.380 60.600 1.00 54.29 91 THR A C 1
ATOM 676 O O . THR A 1 92 ? -20.484 63.107 61.169 1.00 53.36 91 THR A O 1
ATOM 680 N N . LEU A 1 93 ? -22.524 62.490 60.411 1.00 54.26 92 LEU A N 1
ATOM 681 C CA . LEU A 1 93 ? -22.380 61.063 60.776 1.00 55.24 92 LEU A CA 1
ATOM 682 C C . LEU A 1 93 ? -21.215 60.419 60.048 1.00 46.24 92 LEU A C 1
ATOM 683 O O . LEU A 1 93 ? -20.528 59.584 60.617 1.00 47.15 92 LEU A O 1
ATOM 688 N N . ALA A 1 94 ? -21.035 60.782 58.775 1.00 47.33 93 ALA A N 1
ATOM 689 C CA . ALA A 1 94 ? -19.910 60.305 57.964 1.00 50.14 93 ALA A CA 1
ATOM 690 C C . ALA A 1 94 ? -18.571 60.640 58.621 1.00 41.14 93 ALA A C 1
ATOM 691 O O . ALA A 1 94 ? -17.699 59.781 58.721 1.00 55.23 93 ALA A O 1
ATOM 693 N N . GLU A 1 95 ? -18.424 61.888 59.070 1.00 45.83 94 GLU A N 1
ATOM 694 C CA . GLU A 1 95 ? -17.204 62.328 59.773 1.00 51.17 94 GLU A CA 1
ATOM 695 C C . GLU A 1 95 ? -17.006 61.606 61.099 1.00 46.90 94 GLU A C 1
ATOM 696 O O . GLU A 1 95 ? -15.882 61.247 61.438 1.00 64.28 94 GLU A O 1
ATOM 702 N N . LYS A 1 96 ? -18.100 61.367 61.830 1.00 52.28 95 LYS A N 1
ATOM 703 C CA . LYS A 1 96 ? -18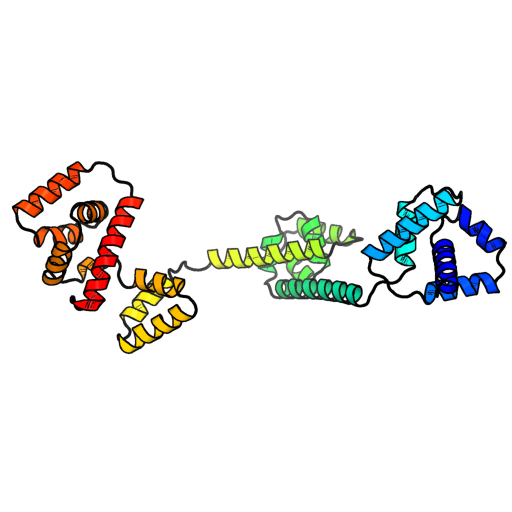.054 60.570 63.065 1.00 53.18 95 LYS A CA 1
ATOM 704 C C . LYS A 1 96 ? -17.618 59.132 62.777 1.00 51.25 95 LYS A C 1
ATOM 705 O O . LYS A 1 96 ? -16.846 58.560 63.527 1.00 58.44 95 LYS A O 1
ATOM 711 N N . PHE A 1 97 ? -18.114 58.560 61.686 1.00 49.58 96 PHE A N 1
ATOM 712 C CA . PHE A 1 97 ? -17.730 57.203 61.271 1.00 49.85 96 PHE A CA 1
ATOM 713 C C . PHE A 1 97 ? -16.248 57.139 60.872 1.00 52.15 96 PHE A C 1
ATOM 714 O O . PHE A 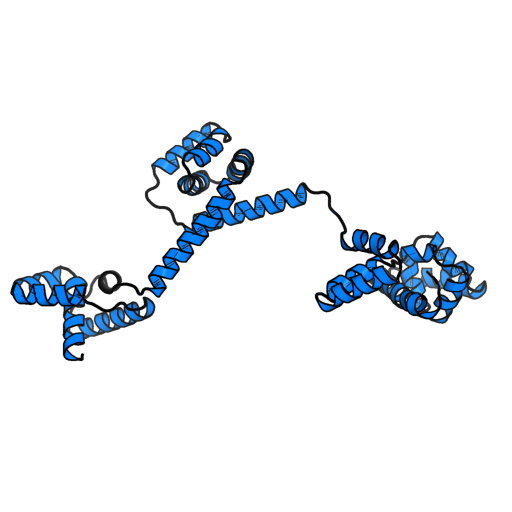1 97 ? -15.559 56.185 61.212 1.00 49.52 96 PHE A O 1
ATOM 722 N N . ARG A 1 98 ? -15.774 58.148 60.142 1.00 56.50 97 ARG A N 1
ATOM 723 C CA . ARG A 1 98 ? -14.361 58.236 59.747 1.00 56.80 97 ARG A CA 1
ATOM 724 C C . ARG A 1 98 ? -13.440 58.200 60.959 1.00 54.04 97 ARG A C 1
ATOM 725 O O . ARG A 1 98 ? -12.504 57.414 60.996 1.00 62.69 97 ARG A O 1
ATOM 733 N N . GLY A 1 99 ? -13.717 59.051 61.941 1.00 59.46 98 GLY A N 1
ATOM 734 C CA . GLY A 1 99 ? -12.967 59.069 63.197 1.00 54.35 98 GLY A CA 1
ATOM 735 C C . GLY A 1 99 ? -12.993 57.732 63.924 1.00 59.34 98 GLY A C 1
ATOM 736 O O . GLY A 1 99 ? -11.985 57.293 64.480 1.00 57.64 98 GLY A O 1
ATOM 737 N N . ILE A 1 100 ? -14.156 57.093 63.926 1.00 55.23 99 ILE A N 1
ATOM 738 C CA . ILE A 1 100 ? -14.309 55.770 64.515 1.00 56.48 99 ILE A CA 1
ATOM 739 C C . ILE A 1 100 ? -13.438 54.728 63.791 1.00 53.83 99 ILE A C 1
ATOM 740 O O . ILE A 1 100 ? -12.734 53.951 64.440 1.00 56.89 99 ILE A O 1
ATOM 745 N N . LEU A 1 101 ? -13.447 54.768 62.457 1.00 57.10 100 LEU A N 1
ATOM 746 C CA . LEU A 1 101 ? -12.661 53.843 61.629 1.00 51.99 100 LEU A CA 1
ATOM 747 C C . LEU A 1 101 ? -11.159 54.048 61.777 1.00 47.26 100 LEU A C 1
ATOM 748 O O . LEU A 1 101 ? -10.410 53.075 61.759 1.00 55.85 100 LEU A O 1
ATOM 753 N N . GLU A 1 102 ? -10.733 55.310 61.870 1.00 52.74 101 GLU A N 1
ATOM 754 C CA . GLU A 1 102 ? -9.345 55.672 62.154 1.00 60.37 101 GLU A CA 1
ATOM 755 C C . GLU A 1 102 ? -8.898 55.117 63.499 1.00 58.42 101 GLU A C 1
ATOM 756 O O . GLU A 1 102 ? -7.810 54.566 63.609 1.00 72.97 101 GLU A O 1
ATOM 762 N N . LEU A 1 103 ? -9.717 55.325 64.530 1.00 61.24 102 LEU A N 1
ATOM 763 C CA . LEU A 1 103 ? -9.431 54.793 65.864 1.00 64.79 102 LEU A CA 1
ATOM 764 C C . LEU A 1 103 ? -9.384 53.270 65.861 1.00 59.38 102 LEU A C 1
ATOM 765 O O . LEU A 1 103 ? -8.548 52.681 66.531 1.00 66.80 102 LEU A O 1
ATOM 770 N N . GLY A 1 104 ? -10.287 52.640 65.115 1.00 60.24 103 GLY A N 1
ATOM 771 C CA . GLY A 1 104 ? -10.330 51.182 65.022 1.00 50.50 103 GLY A CA 1
ATOM 772 C C . GLY A 1 104 ? -9.100 50.593 64.346 1.00 51.23 103 GLY A C 1
ATOM 773 O O . GLY A 1 104 ? -8.647 49.526 64.725 1.00 57.77 103 GLY A O 1
ATOM 774 N N . ASP A 1 105 ? -8.588 51.277 63.318 1.00 57.20 104 ASP A N 1
ATOM 775 C CA . ASP A 1 105 ? -7.379 50.840 62.620 1.00 58.45 104 ASP A CA 1
ATOM 776 C C . ASP A 1 105 ? -6.146 50.944 63.525 1.00 52.20 104 ASP A C 1
ATOM 777 O O . ASP A 1 105 ? -5.373 49.994 63.614 1.00 59.15 104 ASP A O 1
ATOM 782 N N . ALA A 1 106 ? -6.000 52.068 64.229 1.00 53.92 105 ALA A N 1
ATOM 783 C CA . ALA A 1 106 ? -4.931 52.231 65.238 1.00 61.80 105 ALA A CA 1
ATOM 784 C C . ALA A 1 106 ? -4.995 51.146 66.306 1.00 55.92 105 ALA A C 1
ATOM 785 O O . ALA A 1 106 ? -3.977 50.585 66.663 1.00 66.64 105 ALA A O 1
ATOM 787 N N . GLU A 1 107 ? -6.203 50.828 66.777 1.00 68.67 106 GLU A N 1
ATOM 788 C CA . GLU A 1 107 ? -6.402 49.752 67.754 1.00 67.42 106 GLU A CA 1
ATOM 789 C C . GLU A 1 107 ? -5.973 48.391 67.201 1.00 67.27 106 GLU A C 1
ATOM 790 O O . GLU A 1 107 ? -5.315 47.621 67.893 1.00 73.23 106 GLU A O 1
ATOM 796 N N . LYS A 1 108 ? -6.345 48.107 65.957 1.00 61.48 107 LYS A N 1
ATOM 797 C CA . LYS A 1 108 ? -5.969 46.854 65.292 1.00 63.51 107 LYS A CA 1
ATOM 798 C C . LYS A 1 108 ? -4.433 46.713 65.174 1.00 51.76 107 LYS A C 1
ATOM 799 O O . LYS A 1 108 ? -3.885 45.655 65.418 1.00 64.95 107 LYS A O 1
ATOM 805 N N . ILE A 1 109 ? -3.768 47.791 64.794 1.00 58.37 108 ILE A N 1
ATOM 806 C CA . ILE A 1 109 ? -2.320 47.819 64.687 1.00 57.40 108 ILE A CA 1
ATOM 807 C C . ILE A 1 109 ? -1.657 47.563 66.040 1.00 58.88 108 ILE A C 1
ATOM 808 O O . ILE A 1 109 ? -0.769 46.712 66.144 1.00 59.29 108 ILE A O 1
ATOM 813 N N . LEU A 1 110 ? -2.112 48.264 67.077 1.00 68.47 109 LEU A N 1
ATOM 814 C CA . LEU A 1 110 ? -1.543 48.105 68.419 1.00 67.40 109 LEU A CA 1
ATOM 815 C C . LEU A 1 110 ? -1.844 46.724 69.042 1.00 65.27 109 LEU A C 1
ATOM 816 O O . LEU A 1 110 ? -1.057 46.228 69.844 1.00 67.05 109 LEU A O 1
ATOM 821 N N . LYS A 1 111 ? -2.945 46.084 68.640 1.00 70.98 110 LYS A N 1
ATOM 822 C CA . LYS A 1 111 ? -3.220 44.693 69.045 1.00 63.85 110 LYS A CA 1
ATOM 823 C C . LYS A 1 111 ? -2.205 43.707 68.444 1.00 62.89 110 LYS A C 1
ATOM 824 O O . LYS A 1 111 ? -1.838 42.729 69.091 1.00 67.87 110 LYS A O 1
ATOM 830 N N . GLU A 1 112 ? -1.790 43.943 67.198 1.00 59.26 111 GLU A N 1
ATOM 831 C CA . GLU A 1 112 ? -0.746 43.137 66.565 1.00 65.23 111 GLU A CA 1
ATOM 832 C C . GLU A 1 112 ? 0.604 43.316 67.252 1.00 66.15 111 GLU A C 1
ATOM 833 O O . GLU A 1 112 ? 1.394 42.369 67.325 1.00 63.82 111 GLU A O 1
ATOM 839 N N . ILE A 1 113 ? 0.878 44.546 67.700 1.00 64.84 112 ILE A N 1
ATOM 840 C CA . ILE A 1 113 ? 2.074 44.868 68.493 1.00 63.40 112 ILE A CA 1
ATOM 841 C C . ILE A 1 113 ? 2.054 44.131 69.845 1.00 55.49 112 ILE A C 1
ATOM 842 O O . ILE A 1 113 ? 3.089 43.688 70.339 1.00 65.14 112 ILE A O 1
ATOM 847 N N . GLU A 1 114 ? 0.863 44.038 70.432 1.00 61.50 113 GLU A N 1
ATOM 848 C CA . GLU A 1 114 ? 0.640 43.382 71.723 1.00 61.43 113 GLU A CA 1
ATOM 849 C C . GLU A 1 114 ? 0.931 41.865 71.643 1.00 60.65 113 GLU A C 1
ATOM 850 O O . GLU A 1 114 ? 1.266 41.242 72.640 1.00 61.21 113 GLU A O 1
ATOM 856 N N . LYS A 1 115 ? 0.754 41.275 70.466 1.00 60.54 114 LYS A N 1
ATOM 857 C CA . LYS A 1 115 ? 1.088 39.868 70.248 1.00 62.37 114 LYS A CA 1
ATOM 858 C C . LYS A 1 115 ? 2.593 39.594 70.186 1.00 65.23 114 LYS A C 1
ATOM 859 O O . LYS A 1 115 ? 3.019 38.464 70.415 1.00 75.39 114 LYS A O 1
ATOM 865 N N . VAL A 1 116 ? 3.392 40.616 69.884 1.00 60.63 115 VAL A N 1
ATOM 866 C CA . VAL A 1 116 ? 4.823 40.438 69.679 1.00 61.90 115 VAL A CA 1
ATOM 867 C C . VAL A 1 116 ? 5.542 40.312 71.020 1.00 66.45 115 VAL A C 1
ATOM 868 O O . VAL A 1 116 ? 5.208 40.996 71.957 1.00 60.11 115 VAL A O 1
ATOM 872 N N . ASP A 1 117 ? 6.485 39.375 71.105 1.00 71.15 116 ASP A N 1
ATOM 873 C CA . ASP A 1 117 ? 7.278 39.161 72.310 1.00 55.95 116 ASP A CA 1
ATOM 874 C C . ASP A 1 117 ? 7.943 40.485 72.742 1.00 54.67 116 ASP A C 1
ATOM 875 O O . ASP A 1 117 ? 8.613 41.136 71.950 1.00 56.10 116 ASP A O 1
ATOM 880 N N . SER A 1 118 ? 7.742 40.870 74.001 1.00 59.51 117 SER A N 1
ATOM 881 C CA . SER A 1 118 ? 8.281 42.131 74.555 1.00 56.50 117 SER A CA 1
ATOM 882 C C . SER A 1 118 ? 9.805 42.279 74.501 1.00 60.46 117 SER A C 1
ATOM 883 O O . SER A 1 118 ? 10.312 43.405 74.528 1.00 68.16 117 SER A O 1
ATOM 886 N N . ARG A 1 119 ? 10.528 41.158 74.453 1.00 62.63 118 ARG A N 1
ATOM 887 C CA . ARG A 1 119 ? 11.986 41.181 74.248 1.00 65.88 118 ARG A CA 1
ATOM 888 C C . ARG A 1 119 ? 12.326 41.694 72.849 1.00 59.77 118 ARG A C 1
ATOM 889 O O . ARG A 1 119 ? 13.285 42.438 72.673 1.00 58.02 118 ARG A O 1
ATOM 897 N N . ILE A 1 120 ? 11.527 41.286 71.863 1.00 64.90 119 ILE A N 1
ATOM 898 C CA . ILE A 1 120 ? 11.687 41.732 70.480 1.00 62.10 119 ILE A CA 1
ATOM 899 C C . ILE A 1 120 ? 11.337 43.219 70.340 1.00 59.15 119 ILE A C 1
ATOM 900 O O . ILE A 1 120 ? 12.068 43.968 69.691 1.00 64.13 119 ILE A O 1
ATOM 905 N N . LEU A 1 121 ? 10.248 43.644 70.982 1.00 58.90 120 LEU A N 1
ATOM 906 C CA . LEU A 1 121 ? 9.843 45.054 70.973 1.00 54.53 120 LEU A CA 1
ATOM 907 C C . LEU A 1 121 ? 10.882 45.935 71.690 1.00 54.25 120 LEU A C 1
ATOM 908 O O . LEU A 1 121 ? 11.249 46.986 71.179 1.00 61.72 120 LEU A O 1
ATOM 913 N N . ALA A 1 122 ? 11.358 45.493 72.859 1.00 60.53 121 ALA A N 1
ATOM 914 C CA . ALA A 1 122 ? 12.416 46.204 73.606 1.00 53.44 121 ALA A CA 1
ATOM 915 C C . ALA A 1 122 ? 13.683 46.351 72.768 1.00 53.93 121 ALA A C 1
ATOM 916 O O . ALA A 1 122 ? 14.252 47.437 72.682 1.00 60.00 121 ALA A O 1
ATOM 918 N N . SER A 1 123 ? 14.079 45.261 72.111 1.00 57.87 122 SER A N 1
ATOM 919 C CA . SER A 1 123 ? 15.252 45.236 71.221 1.00 58.24 122 SER A CA 1
ATOM 920 C C . SER A 1 123 ? 15.139 46.216 70.053 1.00 59.52 122 SER A C 1
ATOM 921 O O . SER A 1 123 ? 16.084 46.941 69.763 1.00 66.23 122 SER A O 1
ATOM 924 N N . LEU A 1 124 ? 13.983 46.234 69.393 1.00 61.22 123 LEU A N 1
ATOM 925 C CA . LEU A 1 124 ? 13.718 47.194 68.299 1.00 62.92 123 LEU A CA 1
ATOM 926 C C . LEU A 1 124 ? 13.574 48.650 68.753 1.00 56.56 123 LEU A C 1
ATOM 927 O O . LEU A 1 124 ? 13.738 49.563 67.945 1.00 59.99 123 LEU A O 1
ATOM 932 N N . LEU A 1 125 ? 13.213 48.868 70.019 1.00 60.64 124 LEU A N 1
ATOM 933 C CA . LEU A 1 125 ? 12.959 50.222 70.529 1.00 52.45 124 LEU A CA 1
ATOM 934 C C . LEU A 1 125 ? 14.150 50.887 71.229 1.00 53.94 124 LEU A C 1
ATOM 935 O O . LEU A 1 125 ? 14.182 52.116 71.327 1.00 64.98 124 LEU A O 1
ATOM 940 N N . LYS A 1 126 ? 15.125 50.101 71.691 1.00 50.79 125 LYS A N 1
ATOM 941 C CA . LYS A 1 126 ? 16.165 50.630 72.607 1.00 55.31 125 LYS A CA 1
ATOM 942 C C . LYS A 1 126 ? 17.117 51.684 72.069 1.00 51.43 125 LYS A C 1
ATOM 943 O O . LYS A 1 126 ? 17.612 52.511 72.848 1.00 63.86 125 LYS A O 1
ATOM 949 N N . ASN A 1 127 ? 17.354 51.679 70.757 1.00 58.73 126 ASN A N 1
ATOM 950 C CA . ASN A 1 127 ? 18.192 52.703 70.095 1.00 63.38 126 ASN A CA 1
ATOM 951 C C . ASN A 1 127 ? 17.382 53.896 69.568 1.00 66.67 126 ASN A C 1
ATOM 952 O O . ASN A 1 127 ? 17.945 54.836 68.985 1.00 65.56 126 ASN A O 1
ATOM 957 N N . GLU A 1 128 ? 16.066 53.858 69.785 1.00 66.73 127 GLU A N 1
ATOM 958 C CA . GLU A 1 128 ? 15.172 54.928 69.373 1.00 66.41 127 GLU A CA 1
ATOM 959 C C . GLU A 1 128 ? 15.305 56.067 70.390 1.00 61.84 127 GLU A C 1
ATOM 960 O O . GLU A 1 128 ? 15.813 55.863 71.497 1.00 58.79 127 GLU A O 1
ATOM 966 N N . HIS A 1 129 ? 14.898 57.271 70.002 1.00 59.85 128 HIS A N 1
ATOM 967 C CA . HIS A 1 129 ? 14.954 58.411 70.908 1.00 59.00 128 HIS A CA 1
ATOM 968 C C . HIS A 1 129 ? 13.999 58.141 72.088 1.00 65.25 128 HIS A C 1
ATOM 969 O O . HIS A 1 129 ? 12.915 57.627 71.864 1.00 57.09 128 HIS A O 1
ATOM 976 N N . PRO A 1 130 ? 14.414 58.449 73.347 1.00 67.68 129 PRO A N 1
ATOM 977 C CA . PRO A 1 130 ? 13.556 58.161 74.520 1.00 60.95 129 PRO A CA 1
ATOM 978 C C . PRO A 1 130 ? 12.116 58.702 74.448 1.00 66.21 129 PRO A C 1
ATOM 979 O O . PRO A 1 130 ? 11.197 58.061 74.967 1.00 66.14 129 PRO A O 1
ATOM 983 N N . GLN A 1 131 ? 11.944 59.890 73.866 1.00 64.54 130 GLN A N 1
ATOM 984 C CA . GLN A 1 131 ? 10.613 60.476 73.619 1.00 67.57 130 GLN A CA 1
ATOM 985 C C . GLN A 1 131 ? 9.751 59.624 72.679 1.00 62.24 130 GLN A C 1
ATOM 986 O O . GLN A 1 131 ? 8.536 59.557 72.847 1.00 70.10 130 GLN A O 1
ATOM 992 N N . THR A 1 132 ? 10.384 59.008 71.682 1.00 64.30 131 THR A N 1
ATOM 993 C CA . THR A 1 132 ? 9.711 58.081 70.756 1.00 62.37 131 THR A CA 1
ATOM 994 C C . THR A 1 132 ? 9.252 56.804 71.473 1.00 62.08 131 THR A C 1
ATOM 995 O O . THR A 1 132 ? 8.151 56.299 71.209 1.00 58.72 131 THR A O 1
ATOM 999 N N . ILE A 1 133 ? 10.098 56.291 72.374 1.00 61.79 132 ILE A N 1
ATOM 1000 C CA . ILE A 1 133 ? 9.768 55.087 73.154 1.00 61.64 132 ILE A CA 1
ATOM 1001 C C . ILE A 1 133 ? 8.593 55.398 74.098 1.00 62.45 132 ILE A C 1
ATOM 1002 O O . ILE A 1 133 ? 7.652 54.609 74.203 1.00 59.56 132 ILE A O 1
ATOM 1007 N N . ALA A 1 134 ? 8.638 56.578 74.726 1.00 56.41 133 ALA A N 1
ATOM 1008 C CA . ALA A 1 134 ? 7.591 57.043 75.645 1.00 56.54 133 ALA A CA 1
ATOM 1009 C C . ALA A 1 134 ? 6.255 57.213 74.935 1.00 59.05 133 ALA A C 1
ATOM 1010 O O . ALA A 1 134 ? 5.230 56.771 75.437 1.00 62.85 133 ALA A O 1
ATOM 1012 N N . LEU A 1 135 ? 6.277 57.876 73.780 1.00 61.48 134 LEU A N 1
ATOM 1013 C CA . LEU A 1 135 ? 5.072 58.063 72.959 1.00 63.04 134 LEU A CA 1
ATOM 1014 C C . LEU A 1 135 ? 4.447 56.730 72.541 1.00 57.86 134 LEU A C 1
ATOM 1015 O O . LEU A 1 135 ? 3.220 56.605 72.504 1.00 69.04 134 LEU A O 1
ATOM 1020 N N . PHE A 1 136 ? 5.292 55.759 72.198 1.00 64.58 135 PHE A N 1
ATOM 1021 C CA . PHE A 1 136 ? 4.846 54.400 71.811 1.00 64.93 135 PHE A CA 1
ATOM 1022 C C . PHE A 1 136 ? 4.262 53.633 73.009 1.00 58.13 135 PHE A C 1
ATOM 1023 O O . PHE A 1 136 ? 3.166 53.073 72.919 1.00 57.81 135 PHE A O 1
ATOM 1031 N N . LEU A 1 137 ? 5.001 53.607 74.119 1.00 60.10 136 LEU A N 1
ATOM 1032 C CA . LEU A 1 137 ? 4.548 52.927 75.329 1.00 58.52 136 LEU A CA 1
ATOM 1033 C C . LEU A 1 137 ? 3.302 53.556 75.948 1.00 55.77 136 LEU A C 1
ATOM 1034 O O . LEU A 1 137 ? 2.496 52.837 76.524 1.00 58.60 136 LEU A O 1
ATOM 1039 N N . SER A 1 138 ? 3.122 54.873 75.795 1.00 58.57 137 SER A N 1
ATOM 1040 C CA . SER A 1 138 ? 1.917 55.565 76.302 1.00 60.36 137 SER A CA 1
ATOM 1041 C C . SER A 1 138 ? 0.607 54.971 75.755 1.00 59.32 137 SER A C 1
ATOM 1042 O O . SER A 1 138 ? -0.416 55.055 76.416 1.00 62.99 137 SER A O 1
ATOM 1045 N N . GLN A 1 139 ? 0.656 54.388 74.551 1.00 63.37 138 GLN A N 1
ATOM 1046 C CA . GLN A 1 139 ? -0.521 53.809 73.887 1.00 61.51 138 GLN A CA 1
ATOM 1047 C C . GLN A 1 139 ? -0.731 52.315 74.105 1.00 60.69 138 GLN A C 1
ATOM 1048 O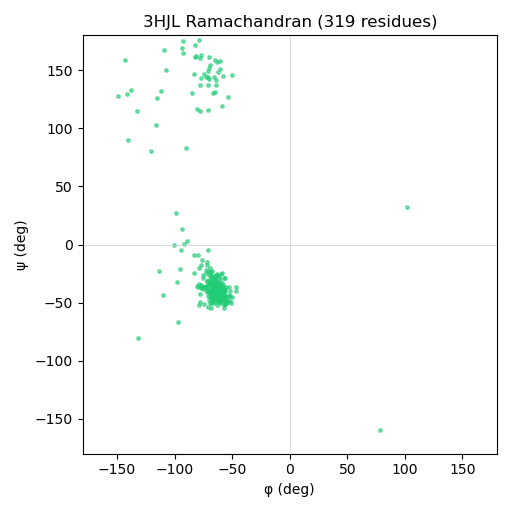 O . GLN A 1 139 ? -1.732 51.778 73.641 1.00 67.76 138 GLN A O 1
ATOM 1054 N N . LEU A 1 140 ? 0.198 51.645 74.793 1.00 65.77 139 LEU A N 1
ATOM 1055 C CA . LEU A 1 140 ? 0.096 50.207 75.041 1.00 59.35 139 LEU A CA 1
ATOM 1056 C C . LEU A 1 140 ? -0.578 49.944 76.383 1.00 60.66 139 LEU A C 1
ATOM 1057 O O . LEU A 1 140 ? -0.762 50.857 77.174 1.00 55.21 139 LEU A O 1
ATOM 1062 N N . SER A 1 141 ? -0.943 48.684 76.628 1.00 57.84 140 SER A N 1
ATOM 1063 C CA . SER A 1 141 ? -1.546 48.302 77.892 1.00 58.57 140 SER A CA 1
ATOM 1064 C C . SER A 1 141 ? -0.449 48.374 78.964 1.00 60.55 140 SER A C 1
ATOM 1065 O O . SER A 1 141 ? 0.713 48.108 78.656 1.00 72.99 140 SER A O 1
ATOM 1068 N N . PRO A 1 142 ? -0.799 48.787 80.202 1.00 59.79 141 PRO A N 1
ATOM 1069 C CA . PRO A 1 142 ? 0.182 48.894 81.305 1.00 54.73 141 PRO A CA 1
ATOM 1070 C C . PRO A 1 142 ? 1.103 47.689 81.482 1.00 62.89 141 PRO A C 1
ATOM 1071 O O . PRO A 1 142 ? 2.276 47.865 81.828 1.00 61.77 141 PRO A O 1
ATOM 1075 N N . LYS A 1 143 ? 0.577 46.479 81.268 1.00 67.04 142 LYS A N 1
ATOM 1076 C CA . LYS A 1 143 ? 1.384 45.275 81.409 1.00 67.25 142 LYS A CA 1
ATOM 1077 C C . LYS A 1 143 ? 2.355 45.080 80.239 1.00 65.86 142 LYS A C 1
ATOM 1078 O O . LYS A 1 143 ? 3.455 44.594 80.453 1.00 63.59 142 LYS A O 1
ATOM 1084 N N . LYS A 1 144 ? 1.945 45.431 79.013 1.00 58.88 143 LYS A N 1
ATOM 1085 C CA . LYS A 1 144 ? 2.877 45.414 77.872 1.00 60.94 143 LYS A CA 1
ATOM 1086 C C . LYS A 1 144 ? 4.006 46.403 78.047 1.00 59.15 143 LYS A C 1
ATOM 1087 O O . LYS A 1 144 ? 5.168 46.044 77.893 1.00 61.11 143 LYS A O 1
ATOM 1093 N N . SER A 1 145 ? 3.657 47.655 78.339 1.00 60.01 144 SER A N 1
ATOM 1094 C CA . SER A 1 145 ? 4.661 48.694 78.549 1.00 59.85 144 SER A CA 1
ATOM 1095 C C . SER A 1 145 ? 5.602 48.343 79.705 1.00 54.12 144 SER A C 1
ATOM 1096 O O . SER A 1 145 ? 6.794 48.622 79.626 1.00 59.18 144 SER A O 1
ATOM 1099 N N . ALA A 1 146 ? 5.077 47.677 80.736 1.00 59.06 145 ALA A N 1
ATOM 1100 C CA . ALA A 1 146 ? 5.896 47.211 81.864 1.00 57.48 145 ALA A CA 1
ATOM 1101 C C . ALA A 1 146 ? 6.892 46.124 81.440 1.00 57.34 145 ALA A C 1
ATOM 1102 O O . ALA A 1 146 ? 8.040 46.148 81.867 1.00 65.39 145 ALA A O 1
ATOM 1104 N N . GLU A 1 147 ? 6.428 45.159 80.638 1.00 59.46 146 GLU A N 1
ATOM 1105 C CA . GLU A 1 147 ? 7.279 44.076 80.117 1.00 62.89 146 GLU A CA 1
ATOM 1106 C C . GLU A 1 147 ? 8.398 44.609 79.230 1.00 65.49 146 GLU A C 1
ATOM 1107 O O . GLU A 1 147 ? 9.523 44.110 79.281 1.00 68.50 146 GLU A O 1
ATOM 1113 N N . ILE A 1 148 ? 8.074 45.590 78.387 1.00 64.92 147 ILE A N 1
ATOM 1114 C CA . ILE A 1 148 ? 9.068 46.213 77.505 1.00 62.24 147 ILE A CA 1
ATOM 1115 C C . ILE A 1 148 ? 10.082 46.985 78.337 1.00 62.18 147 ILE A C 1
ATOM 1116 O O . ILE A 1 148 ? 11.288 46.846 78.130 1.00 62.20 147 ILE A O 1
ATOM 1121 N N . ILE A 1 149 ? 9.589 47.768 79.298 1.00 62.75 148 ILE A N 1
ATOM 1122 C CA . ILE A 1 149 ? 10.462 48.541 80.192 1.00 63.79 148 ILE A CA 1
ATOM 1123 C C . ILE A 1 149 ? 11.461 47.642 80.918 1.00 63.36 148 ILE A C 1
ATOM 1124 O O . ILE A 1 149 ? 12.645 47.943 80.936 1.00 65.61 148 ILE A O 1
ATOM 1129 N N . GLN A 1 150 ? 10.998 46.502 81.429 1.00 59.42 149 GLN A N 1
ATOM 1130 C CA . GLN A 1 150 ? 11.878 45.549 82.125 1.00 64.99 149 GLN A CA 1
ATOM 1131 C C . GLN A 1 150 ? 13.020 44.985 81.260 1.00 67.29 149 GLN A C 1
ATOM 1132 O O . GLN A 1 150 ? 14.098 44.701 81.777 1.00 75.46 149 GLN A O 1
ATOM 1138 N N . ASN A 1 151 ? 12.787 44.871 79.950 1.00 71.10 150 ASN A N 1
ATOM 1139 C CA . ASN A 1 151 ? 13.807 44.422 78.985 1.00 62.10 150 ASN A CA 1
ATOM 1140 C C . ASN A 1 151 ? 14.678 45.552 78.373 1.00 60.61 150 ASN A C 1
ATOM 1141 O O . ASN A 1 151 ? 15.483 45.288 77.478 1.00 52.46 150 ASN A O 1
ATOM 1146 N N . LEU A 1 152 ? 14.485 46.800 78.810 1.00 58.31 151 LEU A N 1
ATOM 1147 C CA . LEU A 1 152 ? 15.329 47.914 78.366 1.00 62.52 151 LEU A CA 1
ATOM 1148 C C . LEU A 1 152 ? 16.485 48.074 79.366 1.00 67.17 151 LEU A C 1
ATOM 1149 O O . LEU A 1 152 ? 16.443 47.473 80.443 1.00 69.06 151 LEU A O 1
ATOM 1154 N N . PRO A 1 153 ? 17.554 48.822 78.988 1.00 70.76 152 PRO A N 1
ATOM 1155 C CA . PRO A 1 153 ? 18.611 49.161 79.961 1.00 67.31 152 PRO A CA 1
ATOM 1156 C C . PRO A 1 153 ? 18.091 50.060 81.085 1.00 64.57 152 PRO A C 1
ATOM 1157 O O . PRO A 1 153 ? 17.130 50.794 80.877 1.00 69.42 152 PRO A O 1
ATOM 1161 N N . GLU A 1 154 ? 18.802 50.074 82.212 1.00 72.90 153 GLU A N 1
ATOM 1162 C CA . GLU A 1 154 ? 18.350 50.740 83.456 1.00 72.93 153 GLU A CA 1
ATOM 1163 C C . GLU A 1 154 ? 18.122 52.252 83.357 1.00 68.23 153 GLU A C 1
ATOM 1164 O O . GLU A 1 154 ? 17.113 52.760 83.849 1.00 59.48 153 GLU A O 1
ATOM 1170 N N . GLU A 1 155 ? 19.071 52.972 82.764 1.00 69.81 154 GLU A N 1
ATOM 1171 C CA . GLU A 1 155 ? 18.944 54.430 82.618 1.00 74.56 154 GLU A CA 1
ATOM 1172 C C . GLU A 1 155 ? 17.867 54.812 81.594 1.00 72.47 154 GLU A C 1
ATOM 1173 O O . GLU A 1 155 ? 17.322 55.919 81.651 1.00 64.35 154 GLU A O 1
ATOM 1179 N N . LEU A 1 156 ? 17.561 53.890 80.675 1.00 72.43 155 LEU A N 1
ATOM 1180 C CA . LEU A 1 156 ? 16.497 54.085 79.691 1.00 70.42 155 LEU A CA 1
ATOM 1181 C C . LEU A 1 156 ? 15.112 53.828 80.310 1.00 71.52 155 LEU A C 1
ATOM 1182 O O . LEU A 1 156 ? 14.146 54.485 79.921 1.00 69.35 155 LEU A O 1
ATOM 1187 N N . LYS A 1 157 ? 15.017 52.880 81.256 1.00 66.68 156 LYS A N 1
ATOM 1188 C CA . LYS A 1 157 ? 13.760 52.639 82.016 1.00 68.22 156 LYS A CA 1
ATOM 1189 C C . LYS A 1 157 ? 13.256 53.921 82.681 1.00 66.19 156 LYS A C 1
ATOM 1190 O O . LYS A 1 157 ? 12.089 54.294 82.544 1.00 65.39 156 LYS A O 1
ATOM 1196 N N . LYS A 1 158 ? 14.175 54.601 83.357 1.00 66.72 157 LYS A N 1
ATOM 1197 C CA . LYS A 1 158 ? 13.884 55.811 84.118 1.00 68.71 157 LYS A CA 1
ATOM 1198 C C . LYS A 1 158 ? 13.522 56.981 83.192 1.00 67.99 157 LYS A C 1
ATOM 1199 O O . LYS A 1 158 ? 12.600 57.745 83.477 1.00 67.26 157 LYS A O 1
ATOM 1205 N N . GLU A 1 159 ? 14.243 57.098 82.077 1.00 67.64 158 GLU A N 1
ATOM 1206 C CA . GLU A 1 159 ? 14.067 58.212 81.150 1.00 62.25 158 GLU A CA 1
ATOM 1207 C C . GLU A 1 159 ? 12.773 58.097 80.345 1.00 67.84 158 GLU A C 1
ATOM 1208 O O . GLU A 1 159 ? 12.136 59.114 80.053 1.00 67.79 158 GLU A O 1
ATOM 1214 N N . VAL A 1 160 ? 12.402 56.869 79.970 1.00 61.89 159 VAL A N 1
ATOM 1215 C CA . VAL A 1 160 ? 11.151 56.630 79.247 1.00 59.60 159 VAL A CA 1
ATOM 1216 C C . VAL A 1 160 ? 9.937 56.888 80.151 1.00 58.21 159 VAL A C 1
ATOM 1217 O O . VAL A 1 160 ? 8.997 57.551 79.733 1.00 65.20 159 VAL A O 1
ATOM 1221 N N . VAL A 1 161 ? 9.980 56.395 81.388 1.00 59.74 160 VAL A N 1
ATOM 1222 C CA . VAL A 1 161 ? 8.888 56.603 82.351 1.00 58.76 160 VAL A CA 1
ATOM 1223 C C . VAL A 1 161 ? 8.720 58.086 82.725 1.00 57.79 160 VAL A C 1
ATOM 1224 O O . VAL A 1 161 ? 7.593 58.561 82.885 1.00 59.65 160 VAL A O 1
ATOM 1228 N N . LYS A 1 162 ? 9.839 58.799 82.872 1.00 53.93 161 LYS A N 1
ATOM 1229 C CA . LYS A 1 162 ? 9.830 60.244 83.138 1.00 57.63 161 LYS A CA 1
ATOM 1230 C C . LYS A 1 162 ? 9.172 61.006 81.991 1.00 58.75 161 LYS A C 1
ATOM 1231 O O . LYS A 1 162 ? 8.434 61.965 82.220 1.00 67.18 161 LYS A O 1
ATOM 1237 N N . ARG A 1 163 ? 9.503 60.612 80.763 1.00 59.73 162 ARG A N 1
ATOM 1238 C CA . ARG A 1 163 ? 8.946 61.238 79.564 1.00 63.67 162 ARG A CA 1
ATOM 1239 C C . ARG A 1 163 ? 7.475 60.884 79.356 1.00 62.16 162 ARG A C 1
ATOM 1240 O O . ARG A 1 163 ? 6.706 61.718 78.883 1.00 59.29 162 ARG A O 1
ATOM 1248 N N . ILE A 1 164 ? 7.092 59.654 79.701 1.00 60.66 163 ILE A N 1
ATOM 1249 C CA . ILE A 1 164 ? 5.683 59.272 79.734 1.00 59.16 163 ILE A CA 1
ATOM 1250 C C . ILE A 1 164 ? 4.933 60.161 80.732 1.00 57.16 163 ILE A C 1
ATOM 1251 O O . ILE A 1 164 ? 3.851 60.658 80.422 1.00 62.30 163 ILE A O 1
ATOM 1256 N N . ALA A 1 165 ? 5.534 60.369 81.908 1.00 56.29 164 ALA A N 1
ATOM 1257 C CA . ALA A 1 165 ? 4.969 61.216 82.970 1.00 59.08 164 ALA A CA 1
ATOM 1258 C C . ALA A 1 165 ? 4.681 62.653 82.524 1.00 59.63 164 ALA A C 1
ATOM 1259 O O . ALA A 1 165 ? 3.684 63.251 82.940 1.00 67.41 164 ALA A O 1
ATOM 1261 N N . THR A 1 166 ? 5.566 63.204 81.699 1.00 61.93 165 THR A N 1
ATOM 1262 C CA . THR A 1 166 ? 5.446 64.582 81.235 1.00 61.38 165 THR A CA 1
ATOM 1263 C C . THR A 1 166 ? 4.502 64.756 80.031 1.00 64.92 165 THR A C 1
ATOM 1264 O O . THR A 1 166 ? 4.196 65.891 79.664 1.00 72.34 165 THR A O 1
ATOM 1268 N N . LEU A 1 167 ? 4.039 63.654 79.425 1.00 61.62 166 LEU A N 1
ATOM 1269 C CA . LEU A 1 167 ? 3.136 63.736 78.263 1.00 64.05 166 LEU A CA 1
ATOM 1270 C C . LEU A 1 167 ? 1.812 64.362 78.637 1.00 65.12 166 LEU A C 1
ATOM 1271 O O . LEU A 1 167 ? 1.238 64.037 79.672 1.00 76.18 166 LEU A O 1
ATOM 1276 N N . GLU A 1 168 ? 1.387 65.328 77.832 1.00 67.42 167 GLU A N 1
ATOM 1277 C CA . GLU A 1 168 ? 0.049 65.921 77.930 1.00 66.17 167 GLU A CA 1
ATOM 1278 C C . GLU A 1 168 ? -0.795 65.587 76.700 1.00 61.83 167 GLU A C 1
ATOM 1279 O O . GLU A 1 168 ? -2.016 65.656 76.764 1.00 63.89 167 GLU A O 1
ATOM 1285 N N . ASN A 1 169 ? -0.125 65.261 75.585 1.00 60.32 168 ASN A N 1
ATOM 1286 C CA . ASN A 1 169 ? -0.756 64.929 74.309 1.00 68.81 168 ASN A CA 1
ATOM 1287 C C . ASN A 1 169 ? 0.029 63.818 73.603 1.00 66.66 168 ASN A C 1
ATOM 1288 O O . ASN A 1 169 ? 1.228 63.632 73.844 1.00 64.14 168 ASN A O 1
ATOM 1293 N N . VAL A 1 170 ? -0.648 63.134 72.690 1.00 60.46 169 VAL A N 1
ATOM 1294 C CA . VAL A 1 170 ? -0.035 62.142 71.813 1.00 62.97 169 VAL A CA 1
ATOM 1295 C C . VAL A 1 170 ? -0.785 62.130 70.484 1.00 52.35 169 VAL A C 1
ATOM 1296 O O . VAL A 1 170 ? -1.996 62.002 70.480 1.00 61.70 169 VAL A O 1
ATOM 1300 N N . ASN A 1 171 ? -0.067 62.266 69.363 1.00 58.81 170 ASN A N 1
ATOM 1301 C CA . ASN A 1 171 ? -0.688 62.123 68.038 1.00 55.96 170 ASN A CA 1
ATOM 1302 C C . ASN A 1 171 ? -0.820 60.634 67.706 1.00 56.55 170 ASN A C 1
ATOM 1303 O O . ASN A 1 171 ? 0.178 59.920 67.610 1.00 67.50 170 ASN A O 1
ATOM 1308 N N . VAL A 1 172 ? -2.058 60.175 67.567 1.00 64.72 171 VAL A N 1
ATOM 1309 C CA . VAL A 1 172 ? -2.364 58.757 67.326 1.00 58.67 171 VAL A CA 1
ATOM 1310 C C . VAL A 1 172 ? -1.778 58.228 66.003 1.00 61.69 171 VAL A C 1
ATOM 1311 O O . VAL A 1 172 ? -1.246 57.113 65.953 1.00 70.87 171 VAL A O 1
ATOM 1315 N N . GLN A 1 173 ? -1.869 59.030 64.947 1.00 61.97 172 GLN A N 1
ATOM 1316 C CA . GLN A 1 173 ? -1.358 58.640 63.638 1.00 66.33 172 GLN A CA 1
ATOM 1317 C C . GLN A 1 173 ? 0.160 58.472 63.622 1.00 60.46 172 GLN A C 1
ATOM 1318 O O . GLN A 1 173 ? 0.678 57.585 62.953 1.00 61.00 172 GLN A O 1
ATOM 1324 N N . TYR A 1 174 ? 0.864 59.310 64.374 1.00 61.88 173 TYR A N 1
ATOM 1325 C CA . TYR A 1 174 ? 2.319 59.214 64.495 1.00 56.88 173 TYR A CA 1
ATOM 1326 C C . TYR A 1 174 ? 2.730 57.878 65.126 1.00 60.24 173 TYR A C 1
ATOM 1327 O O . TYR A 1 174 ? 3.625 57.206 64.633 1.00 64.86 173 TYR A O 1
ATOM 1336 N N . VAL A 1 175 ? 2.044 57.508 66.206 1.00 60.64 174 VAL A N 1
ATOM 1337 C CA . VAL A 1 175 ? 2.321 56.283 66.934 1.00 61.07 174 VAL A CA 1
ATOM 1338 C C . VAL A 1 175 ? 1.927 55.048 66.116 1.00 62.14 174 VAL A C 1
ATOM 1339 O O . VAL A 1 175 ? 2.666 54.067 66.095 1.00 61.98 174 VAL A O 1
ATOM 1343 N N . LYS A 1 176 ? 0.776 55.129 65.439 1.00 62.59 175 LYS A N 1
ATOM 1344 C CA . LYS A 1 176 ? 0.318 54.105 64.490 1.00 61.09 175 LYS A CA 1
ATOM 1345 C C . LYS A 1 176 ? 1.380 53.829 63.429 1.00 57.22 175 LYS A C 1
ATOM 1346 O O . LYS A 1 176 ? 1.742 52.684 63.196 1.00 68.51 175 LYS A O 1
ATOM 1352 N N . GLU A 1 177 ? 1.889 54.890 62.817 1.00 57.14 176 GLU A N 1
ATOM 1353 C CA . GLU A 1 177 ? 2.956 54.783 61.823 1.00 59.43 176 GLU A CA 1
ATOM 1354 C C . GLU A 1 177 ? 4.232 54.161 62.410 1.00 53.08 176 GLU A C 1
ATOM 1355 O O . GLU A 1 177 ? 4.862 53.347 61.764 1.00 63.70 176 GLU A O 1
ATOM 1361 N N . LEU A 1 178 ? 4.578 54.552 63.634 1.00 57.72 177 LEU A N 1
ATOM 1362 C CA . LEU A 1 178 ? 5.720 53.975 64.391 1.00 58.11 177 LEU A CA 1
ATOM 1363 C C . LEU A 1 178 ? 5.513 52.441 64.550 1.00 58.06 177 LEU A C 1
ATOM 1364 O O . LEU A 1 178 ? 6.420 51.641 64.315 1.00 54.67 177 LEU A O 1
ATOM 1369 N N . ALA A 1 179 ? 4.288 52.058 64.888 1.00 55.12 178 ALA A N 1
ATOM 1370 C CA . ALA A 1 179 ? 3.930 50.675 65.122 1.00 56.33 178 ALA A CA 1
ATOM 1371 C C . ALA A 1 179 ? 3.970 49.849 63.838 1.00 54.70 178 ALA A C 1
ATOM 1372 O O . ALA A 1 179 ? 4.459 48.725 63.849 1.00 60.93 178 ALA A O 1
ATOM 1374 N N . GLN A 1 180 ? 3.485 50.423 62.737 1.00 54.52 179 GLN A N 1
ATOM 1375 C CA . GLN A 1 180 ? 3.524 49.764 61.429 1.00 61.23 179 GLN A CA 1
ATOM 1376 C C . GLN A 1 180 ? 4.954 49.573 60.893 1.00 60.23 179 GLN A C 1
ATOM 1377 O O . GLN A 1 180 ? 5.252 48.547 60.284 1.00 71.19 179 GLN A O 1
ATOM 1383 N N . ILE A 1 181 ? 5.822 50.560 61.107 1.00 59.33 180 ILE A N 1
ATOM 1384 C CA . ILE A 1 181 ? 7.260 50.436 60.767 1.00 57.88 180 ILE A CA 1
ATOM 1385 C C . ILE A 1 181 ? 7.934 49.339 61.608 1.00 57.19 180 ILE A C 1
ATOM 1386 O O . ILE A 1 181 ? 8.834 48.640 61.124 1.00 63.07 180 ILE A O 1
ATOM 1391 N N . LEU A 1 182 ? 7.495 49.201 62.857 1.00 54.45 181 LEU A N 1
ATOM 1392 C CA . LEU A 1 182 ? 8.018 48.183 63.771 1.00 51.07 181 LEU A CA 1
ATOM 1393 C C . LEU A 1 182 ? 7.541 46.788 63.295 1.00 59.32 181 LEU A C 1
ATOM 1394 O O . LEU A 1 182 ? 8.329 45.839 63.278 1.00 57.44 181 LEU A O 1
ATOM 1399 N N . LEU A 1 183 ? 6.288 46.689 62.833 1.00 49.65 182 LEU A N 1
ATOM 1400 C CA . LEU A 1 183 ? 5.753 45.417 62.305 1.00 58.73 182 LEU A CA 1
ATOM 1401 C C . LEU A 1 183 ? 6.448 44.968 61.019 1.00 56.52 182 LEU A C 1
ATOM 1402 O O . LEU A 1 183 ? 6.702 43.793 60.834 1.00 60.83 182 LEU A O 1
ATOM 1407 N N . GLU A 1 184 ? 6.727 45.917 60.138 1.00 63.66 183 GLU A N 1
ATOM 1408 C CA . GLU A 1 184 ? 7.511 45.679 58.919 1.00 62.67 183 GLU A CA 1
ATOM 1409 C C . GLU A 1 184 ? 8.972 45.296 59.192 1.00 58.18 183 GLU A C 1
ATOM 1410 O O . GLU A 1 184 ? 9.561 44.515 58.449 1.00 62.25 183 GLU A O 1
ATOM 1416 N N . GLU A 1 185 ? 9.558 45.885 60.228 1.00 55.67 184 GLU A N 1
ATOM 1417 C CA . GLU A 1 185 ? 10.914 45.551 60.646 1.00 55.53 184 GLU A CA 1
ATOM 1418 C C . GLU A 1 185 ? 10.992 44.116 61.198 1.00 54.71 184 GLU A C 1
ATOM 1419 O O . GLU A 1 185 ? 11.977 43.420 60.990 1.00 67.44 184 GLU A O 1
ATOM 1425 N N . ILE A 1 186 ? 9.953 43.702 61.911 1.00 58.58 185 ILE A N 1
ATOM 1426 C CA . ILE A 1 186 ? 9.840 42.341 62.442 1.00 57.52 185 ILE A CA 1
ATOM 1427 C C . ILE A 1 186 ? 9.698 41.352 61.288 1.00 51.75 185 ILE A C 1
ATOM 1428 O O . ILE A 1 186 ? 10.308 40.282 61.289 1.00 56.51 185 ILE A O 1
ATOM 1433 N N . SER A 1 187 ? 8.874 41.715 60.312 1.00 55.01 186 SER A N 1
ATOM 1434 C CA . SER A 1 187 ? 8.689 40.925 59.087 1.00 57.89 186 SER A CA 1
ATOM 1435 C C . SER A 1 187 ? 9.991 40.832 58.274 1.00 58.38 186 SER A C 1
ATOM 1436 O O . SER A 1 187 ? 10.298 39.790 57.688 1.00 70.18 186 SER A O 1
ATOM 1439 N N . SER A 1 188 ? 10.766 41.914 58.280 1.00 61.70 187 SER A N 1
ATOM 1440 C CA . SER A 1 188 ? 12.072 41.974 57.592 1.00 58.55 187 SER A CA 1
ATOM 1441 C C . SER A 1 188 ? 13.146 41.147 58.297 1.00 49.43 187 SER A C 1
ATOM 1442 O O . SER A 1 188 ? 13.968 40.520 57.639 1.00 56.52 187 SER A O 1
ATOM 1445 N N . LEU A 1 189 ? 13.168 41.199 59.627 1.00 50.84 188 LEU A N 1
ATOM 1446 C CA . LEU A 1 189 ? 14.069 40.366 60.425 1.00 54.17 188 LEU A CA 1
ATOM 1447 C C . LEU A 1 189 ? 13.740 38.872 60.288 1.00 60.48 188 LEU A C 1
ATOM 1448 O O . LEU A 1 189 ? 14.643 38.040 60.313 1.00 64.60 188 LEU A O 1
ATOM 1453 N N . GLY A 1 190 ? 12.448 38.541 60.191 1.00 65.80 189 GLY A N 1
ATOM 1454 C CA . GLY A 1 190 ? 12.002 37.162 59.978 1.00 58.32 189 GLY A CA 1
ATOM 1455 C C . GLY A 1 190 ? 12.519 36.588 58.667 1.00 57.26 189 GLY A C 1
ATOM 1456 O O . GLY A 1 190 ? 12.930 35.452 58.627 1.00 59.24 189 GLY A O 1
ATOM 1457 N N . ALA A 1 191 ? 12.504 37.394 57.603 1.00 53.20 190 ALA A N 1
ATOM 1458 C CA . ALA A 1 191 ? 13.048 37.001 56.289 1.00 61.10 190 ALA A CA 1
ATOM 1459 C C . ALA A 1 191 ? 14.560 36.754 56.340 1.00 59.47 190 ALA A C 1
ATOM 1460 O O . ALA A 1 191 ? 15.063 35.819 55.714 1.00 68.19 190 ALA A O 1
ATOM 1462 N N . LYS A 1 192 ? 15.274 37.612 57.064 1.00 63.26 191 LYS A N 1
ATOM 1463 C CA . LYS A 1 192 ? 16.712 37.445 57.301 1.00 66.89 191 LYS A CA 1
ATOM 1464 C C . LYS A 1 192 ? 17.009 36.201 58.137 1.00 55.91 191 LYS A C 1
ATOM 1465 O O . LYS A 1 192 ? 18.014 35.544 57.926 1.00 70.70 191 LYS A O 1
ATOM 1471 N N . GLU A 1 193 ? 16.136 35.899 59.093 1.00 64.52 192 GLU A N 1
ATOM 1472 C CA . GLU A 1 193 ? 16.286 34.715 59.950 1.00 67.63 192 GLU A CA 1
ATOM 1473 C C . GLU A 1 193 ? 15.977 33.402 59.177 1.00 66.54 192 GLU A C 1
ATOM 1474 O O . GLU A 1 193 ? 16.455 32.333 59.555 1.00 64.06 192 GLU A O 1
ATOM 1480 N N . ALA A 1 194 ? 15.180 33.497 58.110 1.00 56.38 193 ALA A N 1
ATOM 1481 C CA . ALA A 1 194 ? 14.769 32.338 57.328 1.00 58.79 193 ALA A CA 1
ATOM 1482 C C . ALA A 1 194 ? 15.810 31.934 56.290 1.00 62.67 193 ALA A C 1
ATOM 1483 O O . ALA A 1 194 ? 16.513 32.779 55.742 1.00 74.32 193 ALA A O 1
ATOM 1485 N N . LEU A 1 195 ? 15.898 30.631 56.028 1.00 62.87 194 LEU A N 1
ATOM 1486 C CA . LEU A 1 195 ? 16.734 30.101 54.954 1.00 57.82 194 LEU A CA 1
ATOM 1487 C C . LEU A 1 195 ? 16.149 30.573 53.623 1.00 56.18 194 LEU A C 1
ATOM 1488 O O . LEU A 1 195 ? 14.941 30.496 53.422 1.00 57.97 194 LEU A O 1
ATOM 1493 N N . LYS A 1 196 ? 16.996 31.132 52.758 1.00 62.98 195 LYS A N 1
ATOM 1494 C CA . LYS A 1 196 ? 16.567 31.584 51.435 1.00 62.94 195 LYS A CA 1
ATOM 1495 C C . LYS A 1 196 ? 16.276 30.353 50.596 1.00 60.14 195 LYS A C 1
ATOM 1496 O O . LYS A 1 196 ? 17.035 29.390 50.624 1.00 56.23 195 LYS A O 1
ATOM 1502 N N . LEU A 1 197 ? 15.184 30.396 49.844 1.00 57.99 196 LEU A N 1
ATOM 1503 C CA . LEU A 1 197 ? 14.702 29.231 49.116 1.00 59.68 196 LEU A CA 1
ATOM 1504 C C . LEU A 1 197 ? 14.179 29.662 47.748 1.00 58.50 196 LEU A C 1
ATOM 1505 O O . LEU A 1 197 ? 13.409 30.609 47.655 1.00 60.37 196 LEU A O 1
ATOM 1510 N N . GLU A 1 198 ? 14.626 28.988 46.691 1.00 61.09 197 GLU A N 1
ATOM 1511 C CA . GLU A 1 198 ? 14.185 29.303 45.332 1.00 66.38 197 GLU A CA 1
ATOM 1512 C C . GLU A 1 198 ? 12.952 28.464 45.021 1.00 52.81 197 GLU A C 1
ATOM 1513 O O . GLU A 1 198 ? 13.043 27.390 44.425 1.00 50.20 197 GLU A O 1
ATOM 1519 N N . GLY A 1 199 ? 11.804 28.966 45.459 1.00 51.50 198 GLY A N 1
ATOM 1520 C CA . GLY A 1 199 ? 10.518 28.276 45.318 1.00 58.98 198 GLY A CA 1
ATOM 1521 C C . GLY A 1 199 ? 10.142 27.798 43.926 1.00 59.25 198 GLY A C 1
ATOM 1522 O O . GLY A 1 199 ? 9.582 26.707 43.776 1.00 59.22 198 GLY A O 1
ATOM 1523 N N . THR A 1 200 ? 10.424 28.617 42.911 1.00 60.22 199 THR A N 1
ATOM 1524 C CA . THR A 1 200 ? 10.186 28.228 41.510 1.00 58.97 199 THR A CA 1
ATOM 1525 C C . THR A 1 200 ? 10.999 26.980 41.126 1.00 63.02 199 THR A C 1
ATOM 1526 O O . THR A 1 200 ? 10.499 26.107 40.412 1.00 66.52 199 THR A O 1
ATOM 1530 N N . ALA A 1 201 ? 12.227 26.887 41.645 1.00 65.17 200 ALA A N 1
ATOM 1531 C CA . ALA A 1 201 ? 13.099 25.732 41.417 1.00 66.01 200 ALA A CA 1
ATOM 1532 C C . ALA A 1 201 ? 12.595 24.489 42.144 1.00 61.34 200 ALA A C 1
ATOM 1533 O O . ALA A 1 201 ? 12.539 23.408 41.561 1.00 69.08 200 ALA A O 1
ATOM 1535 N N . VAL A 1 202 ? 12.250 24.645 43.419 1.00 67.24 201 VAL A N 1
ATOM 1536 C CA . VAL A 1 202 ? 11.716 23.538 44.230 1.00 58.11 201 VAL A CA 1
ATOM 1537 C C . VAL A 1 202 ? 10.414 22.989 43.609 1.00 59.68 201 VAL A C 1
ATOM 1538 O O . VAL A 1 202 ? 10.266 21.777 43.442 1.00 62.44 201 VAL A O 1
ATOM 1542 N N . ALA A 1 203 ? 9.516 23.896 43.214 1.00 60.78 202 ALA A N 1
ATOM 1543 C CA . ALA A 1 203 ? 8.268 23.538 42.526 1.00 65.53 202 ALA A CA 1
ATOM 1544 C C . ALA A 1 203 ? 8.528 22.818 41.193 1.00 67.19 202 ALA A C 1
ATOM 1545 O O . ALA A 1 203 ? 7.822 21.872 40.841 1.00 65.16 202 ALA A O 1
ATOM 1547 N N . ALA A 1 204 ? 9.549 23.270 40.470 1.00 68.05 203 ALA A N 1
ATOM 1548 C CA . ALA A 1 204 ? 9.959 22.657 39.206 1.00 58.03 203 ALA A CA 1
ATOM 1549 C C . ALA A 1 204 ? 10.414 21.190 39.352 1.00 66.50 203 ALA A C 1
ATOM 1550 O O . ALA A 1 204 ? 10.026 20.348 38.538 1.00 74.28 203 ALA A O 1
ATOM 1552 N N . GLU A 1 205 ? 11.243 20.895 40.363 1.00 59.50 204 GLU A N 1
ATOM 1553 C CA . GLU A 1 205 ? 11.714 19.514 40.618 1.00 58.92 204 GLU A CA 1
ATOM 1554 C C . GLU A 1 205 ? 10.537 18.591 40.899 1.00 61.01 204 GLU A C 1
ATOM 1555 O O . GLU A 1 205 ? 10.463 17.479 40.368 1.00 59.48 204 GLU A O 1
ATOM 1561 N N . LEU A 1 206 ? 9.661 19.052 41.788 1.00 61.77 205 LEU A N 1
ATOM 1562 C CA . LEU A 1 206 ? 8.462 18.319 42.195 1.00 62.53 205 LEU A CA 1
ATOM 1563 C C . LEU A 1 206 ? 7.611 17.993 40.967 1.00 59.34 205 LEU A C 1
ATOM 1564 O O . LEU A 1 206 ? 7.250 16.837 40.760 1.00 62.23 205 LEU A O 1
ATOM 1569 N N . LEU A 1 207 ? 7.335 19.007 40.145 1.00 62.88 206 LEU A N 1
ATOM 1570 C CA . LEU A 1 207 ? 6.563 18.827 38.906 1.00 62.32 206 LEU A CA 1
ATOM 1571 C C . LEU A 1 207 ? 7.252 17.861 37.944 1.00 66.82 206 LEU A C 1
ATOM 1572 O O . LEU A 1 207 ? 6.603 16.992 37.381 1.00 73.79 206 LEU A O 1
ATOM 1577 N N . ASN A 1 208 ? 8.568 17.997 37.781 1.00 67.14 207 ASN A N 1
ATOM 1578 C CA . ASN A 1 208 ? 9.348 17.066 36.945 1.00 59.63 207 ASN A CA 1
ATOM 1579 C C . ASN A 1 208 ? 9.347 15.634 37.470 1.00 62.04 207 ASN A C 1
ATOM 1580 O O . ASN A 1 208 ? 9.582 14.711 36.704 1.00 61.35 207 ASN A O 1
ATOM 1585 N N . THR A 1 209 ? 9.143 15.462 38.780 1.00 62.82 208 THR A N 1
ATOM 1586 C CA . THR A 1 209 ? 9.002 14.137 39.392 1.00 59.51 208 THR A CA 1
ATOM 1587 C C . THR A 1 209 ? 7.575 13.579 39.188 1.00 61.64 208 THR A C 1
ATOM 1588 O O . THR A 1 209 ? 7.398 12.365 39.040 1.00 57.04 208 THR A O 1
ATOM 1592 N N . LEU A 1 210 ? 6.570 14.464 39.236 1.00 64.04 209 LEU A N 1
ATOM 1593 C CA . LEU A 1 210 ? 5.161 14.107 38.937 1.00 62.60 209 LEU A CA 1
ATOM 1594 C C . LEU A 1 210 ? 5.015 13.633 37.486 1.00 58.78 209 LEU A C 1
ATOM 1595 O O . LEU A 1 210 ? 5.728 14.115 36.610 1.00 66.80 209 LEU A O 1
ATOM 1600 N N . ASP A 1 211 ? 4.079 12.717 37.233 1.00 56.86 210 ASP A N 1
ATOM 1601 C CA . ASP A 1 211 ? 3.834 12.233 35.870 1.00 63.33 210 ASP A CA 1
ATOM 1602 C C . ASP A 1 211 ? 3.168 13.338 35.030 1.00 62.38 210 ASP A C 1
ATOM 1603 O O . ASP A 1 211 ? 2.439 14.175 35.571 1.00 61.30 210 ASP A O 1
ATOM 1608 N N . LYS A 1 212 ? 3.437 13.333 33.721 1.00 61.24 211 LYS A N 1
ATOM 1609 C CA . LYS A 1 212 ? 2.985 14.399 32.799 1.00 66.68 211 LYS A CA 1
ATOM 1610 C C . LYS A 1 212 ? 1.515 14.801 32.939 1.00 69.99 211 LYS A C 1
ATOM 1611 O O . LYS A 1 212 ? 1.200 15.985 32.874 1.00 72.30 211 LYS A O 1
ATOM 1617 N N . GLU A 1 213 ? 0.630 13.826 33.136 1.00 71.46 212 GLU A N 1
ATOM 1618 C CA . GLU A 1 213 ? -0.801 14.101 33.327 1.00 72.33 212 GLU A CA 1
ATOM 1619 C C . GLU A 1 213 ? -1.038 15.048 34.512 1.00 67.25 212 GLU A C 1
ATOM 1620 O O . GLU A 1 213 ? -1.686 16.084 34.363 1.00 64.45 212 GLU A O 1
ATOM 1626 N N . THR A 1 214 ? -0.475 14.703 35.669 1.00 63.78 213 THR A N 1
ATOM 1627 C CA . THR A 1 214 ? -0.601 15.530 36.875 1.00 68.88 213 THR A CA 1
ATOM 1628 C C . THR A 1 214 ? 0.155 16.851 36.729 1.00 71.54 213 THR A C 1
ATOM 1629 O O . THR A 1 214 ? -0.394 17.915 37.010 1.00 78.39 213 THR A O 1
ATOM 1633 N N . ARG A 1 215 ? 1.423 16.754 36.321 1.00 70.96 214 ARG A N 1
ATOM 1634 C CA . ARG A 1 215 ? 2.310 17.918 36.116 1.00 69.80 214 ARG A CA 1
ATOM 1635 C C . ARG A 1 215 ? 1.710 18.998 35.215 1.00 65.99 214 ARG A C 1
ATOM 1636 O O . ARG A 1 215 ? 1.769 20.182 35.549 1.00 68.49 214 ARG A O 1
ATOM 1644 N N . GLU A 1 216 ? 1.175 18.587 34.067 1.00 63.01 215 GLU A N 1
ATOM 1645 C CA . GLU A 1 216 ? 0.606 19.528 33.093 1.00 63.99 215 GLU A CA 1
ATOM 1646 C C . GLU A 1 216 ? -0.724 20.133 33.538 1.00 65.20 215 GLU A C 1
ATOM 1647 O O . GLU A 1 216 ? -0.994 21.296 33.236 1.00 63.39 215 GLU A O 1
ATOM 1653 N N . LEU A 1 217 ? -1.554 19.344 34.226 1.00 62.86 216 LEU A N 1
ATOM 1654 C CA . LEU A 1 217 ? -2.827 19.850 34.768 1.00 64.63 216 LEU A CA 1
ATOM 1655 C C . LEU A 1 217 ? -2.618 20.891 35.876 1.00 61.67 216 LEU A C 1
ATOM 1656 O O . LEU A 1 217 ? -3.383 21.849 35.971 1.00 55.42 216 LEU A O 1
ATOM 1661 N N . ILE A 1 218 ? -1.585 20.707 36.699 1.00 63.45 217 ILE A N 1
ATOM 1662 C CA . ILE A 1 218 ? -1.245 21.684 37.744 1.00 65.09 217 ILE A CA 1
ATOM 1663 C C . ILE A 1 218 ? -0.763 23.000 37.135 1.00 66.34 217 ILE A C 1
ATOM 1664 O O . ILE A 1 218 ? -1.243 24.072 37.506 1.00 64.77 217 ILE A O 1
ATOM 1669 N N . LEU A 1 219 ? 0.187 22.901 36.207 1.00 70.38 218 LEU A N 1
ATOM 1670 C CA . LEU A 1 219 ? 0.771 24.074 35.550 1.00 65.90 218 LEU A CA 1
ATOM 1671 C C . LEU A 1 219 ? -0.262 24.890 34.774 1.00 65.33 218 LEU A C 1
ATOM 1672 O O . LEU A 1 219 ? -0.254 26.121 34.847 1.00 67.72 218 LEU A O 1
ATOM 1677 N N . GLN A 1 220 ? -1.148 24.199 34.050 1.00 66.01 219 GLN A N 1
ATOM 1678 C CA . GLN A 1 220 ? -2.213 24.847 33.268 1.00 63.42 219 GLN A CA 1
ATOM 1679 C C . GLN A 1 220 ? -3.109 25.709 34.159 1.00 61.84 219 GLN A C 1
ATOM 1680 O O . GLN A 1 220 ? -3.389 26.858 33.830 1.00 60.84 219 GLN A O 1
ATOM 1686 N N . SER A 1 221 ? -3.536 25.143 35.287 1.00 66.09 220 SER A N 1
ATOM 1687 C CA . SER A 1 221 ? -4.361 25.853 36.273 1.00 69.09 220 SER A CA 1
ATOM 1688 C C . SER A 1 221 ? -3.632 27.056 36.890 1.00 68.10 220 SER A C 1
ATOM 1689 O O . SER A 1 221 ? -4.245 28.099 37.130 1.00 70.27 220 SER A O 1
ATOM 1692 N N . ILE A 1 222 ? -2.338 26.894 37.171 1.00 69.56 221 ILE A N 1
ATOM 1693 C CA . ILE A 1 222 ? -1.512 27.996 37.684 1.00 67.83 221 ILE A CA 1
ATOM 1694 C C . ILE A 1 222 ? -1.395 29.109 36.652 1.00 68.74 221 ILE A C 1
ATOM 1695 O O . ILE A 1 222 ? -1.442 30.281 37.006 1.00 73.06 221 ILE A O 1
ATOM 1700 N N . GLY A 1 223 ? -1.279 28.730 35.378 1.00 73.53 222 GLY A N 1
ATOM 1701 C CA . GLY A 1 223 ? -1.180 29.689 34.275 1.00 74.27 222 GLY A CA 1
ATOM 1702 C C . GLY A 1 223 ? -2.435 30.504 34.007 1.00 73.38 222 GLY A C 1
ATOM 1703 O O . GLY A 1 223 ? -2.342 31.649 33.574 1.00 74.43 222 GLY A O 1
ATOM 1704 N N . GLN A 1 224 ? -3.605 29.907 34.234 1.00 78.54 223 GLN A N 1
ATOM 1705 C CA . GLN A 1 224 ? -4.891 30.602 34.046 1.00 80.82 223 GLN A CA 1
ATOM 1706 C C . GLN A 1 224 ? -5.079 31.772 35.025 1.00 82.16 223 GLN A C 1
ATOM 1707 O O . GLN A 1 224 ? -5.503 32.857 34.627 1.00 83.69 223 GLN A O 1
ATOM 1713 N N . GLU A 1 225 ? -4.763 31.538 36.298 1.00 84.15 224 GLU A N 1
ATOM 1714 C CA . GLU A 1 225 ? -4.830 32.582 37.330 1.00 81.82 224 GLU A CA 1
ATOM 1715 C C . GLU A 1 225 ? -3.621 33.526 37.251 1.00 79.46 224 GLU A C 1
ATOM 1716 O O . GLU A 1 225 ? -3.768 34.744 37.382 1.00 75.66 224 GLU A O 1
ATOM 1722 N N . ASP A 1 226 ? -2.434 32.944 37.047 1.00 77.53 225 ASP A N 1
ATOM 1723 C CA . ASP A 1 226 ? -1.162 33.678 37.027 1.00 73.78 225 ASP A CA 1
ATOM 1724 C C . ASP A 1 226 ? -0.253 33.110 35.905 1.00 69.64 225 ASP A C 1
ATOM 1725 O O . ASP A 1 226 ? 0.537 32.194 36.147 1.00 64.13 225 ASP A O 1
ATOM 1730 N N . PRO A 1 227 ? -0.357 33.662 34.674 1.00 68.96 226 PRO A N 1
ATOM 1731 C CA . PRO A 1 227 ? 0.472 33.152 33.565 1.00 69.73 226 PRO A CA 1
ATOM 1732 C C . PRO A 1 227 ? 1.973 33.461 33.689 1.00 69.07 226 PRO A C 1
ATOM 1733 O O . PRO A 1 227 ? 2.787 32.794 33.043 1.00 62.68 226 PRO A O 1
ATOM 1737 N N . LEU A 1 228 ? 2.320 34.461 34.502 1.00 70.66 227 LEU A N 1
ATOM 1738 C CA . LEU A 1 228 ? 3.714 34.832 34.741 1.00 69.64 227 LEU A CA 1
ATOM 1739 C C . LEU A 1 228 ? 4.396 33.824 35.667 1.00 65.24 227 LEU A C 1
ATOM 1740 O O . LEU A 1 228 ? 5.561 33.505 35.462 1.00 63.81 227 LEU A O 1
ATOM 1745 N N . LEU A 1 229 ? 3.670 33.322 36.673 1.00 66.46 228 LEU A N 1
ATOM 1746 C CA . LEU A 1 229 ? 4.237 32.351 37.636 1.00 68.33 228 LEU A CA 1
ATOM 1747 C C . LEU A 1 229 ? 4.459 30.996 36.953 1.00 65.68 228 LEU A C 1
ATOM 1748 O O . LEU A 1 229 ? 5.503 30.375 37.139 1.00 68.37 228 LEU A O 1
ATOM 1753 N N . GLU A 1 230 ? 3.469 30.549 36.176 1.00 66.11 229 GLU A N 1
ATOM 1754 C CA . GLU A 1 230 ? 3.577 29.311 35.392 1.00 62.83 229 GLU A CA 1
ATOM 1755 C C . GLU A 1 230 ? 4.858 29.312 34.572 1.00 62.15 229 GLU A C 1
ATOM 1756 O O . GLU A 1 230 ? 5.611 28.350 34.600 1.00 59.67 229 GLU A O 1
ATOM 1762 N N . GLU A 1 231 ? 5.090 30.402 33.848 1.00 63.88 230 GLU A N 1
ATOM 1763 C CA . GLU A 1 231 ? 6.265 30.527 32.992 1.00 69.33 230 GLU A CA 1
ATOM 1764 C C . GLU A 1 231 ? 7.575 30.498 33.774 1.00 69.34 230 GLU A C 1
ATOM 1765 O O . GLU A 1 231 ? 8.523 29.849 33.344 1.00 71.19 230 GLU A O 1
ATOM 1771 N N . ARG A 1 232 ? 7.625 31.197 34.910 1.00 71.15 231 ARG A N 1
ATOM 1772 C CA . ARG A 1 232 ? 8.816 31.179 35.771 1.00 73.79 231 ARG A CA 1
ATOM 1773 C C . ARG A 1 232 ? 9.108 29.782 36.319 1.00 67.70 231 ARG A C 1
ATOM 1774 O O . ARG A 1 232 ? 10.274 29.419 36.484 1.00 69.29 231 ARG A O 1
ATOM 1782 N N . ILE A 1 233 ? 8.054 29.000 36.576 1.00 63.52 232 ILE A N 1
ATOM 1783 C CA . ILE A 1 233 ? 8.210 27.602 36.977 1.00 64.67 232 ILE A CA 1
ATOM 1784 C C . ILE A 1 233 ? 8.781 26.767 35.825 1.00 65.35 232 ILE A C 1
ATOM 1785 O O . ILE A 1 233 ? 9.739 26.018 36.031 1.00 68.88 232 ILE A O 1
ATOM 1790 N N . ARG A 1 234 ? 8.214 26.923 34.621 1.00 65.22 233 ARG A N 1
ATOM 1791 C CA . ARG A 1 234 ? 8.656 26.157 33.436 1.00 62.06 233 ARG A CA 1
ATOM 1792 C C . ARG A 1 234 ? 10.112 26.435 33.058 1.00 63.00 233 ARG A C 1
ATOM 1793 O O . ARG A 1 234 ? 10.798 25.544 32.572 1.00 69.85 233 ARG A O 1
ATOM 1801 N N . GLU A 1 235 ? 10.553 27.683 33.229 1.00 66.58 234 GLU A N 1
ATOM 1802 C CA . GLU A 1 235 ? 11.966 28.060 33.047 1.00 61.53 234 GLU A CA 1
ATOM 1803 C C . GLU A 1 235 ? 12.902 27.218 33.931 1.00 57.49 234 GLU A C 1
ATOM 1804 O O . GLU A 1 235 ? 13.973 26.804 33.490 1.00 72.57 234 GLU A O 1
ATOM 1810 N N . LYS A 1 236 ? 12.474 26.945 35.156 1.00 62.30 235 LYS A N 1
ATOM 1811 C CA . LYS A 1 236 ? 13.241 26.111 36.082 1.00 66.06 235 LYS A CA 1
ATOM 1812 C C . LYS A 1 236 ? 13.115 24.603 35.817 1.00 63.15 235 LYS A C 1
ATOM 1813 O O . LYS A 1 236 ? 13.970 23.834 36.278 1.00 58.20 235 LYS A O 1
ATOM 1819 N N . MET A 1 237 ? 12.055 24.182 35.109 1.00 66.95 236 MET A N 1
ATOM 1820 C CA . MET A 1 237 ? 11.841 22.757 34.761 1.00 64.18 236 MET A CA 1
ATOM 1821 C C . MET A 1 237 ? 12.842 22.233 33.726 1.00 59.68 236 MET A C 1
ATOM 1822 O O . MET A 1 237 ? 13.164 21.042 33.728 1.00 65.51 236 MET A O 1
ATOM 1827 N N . PHE A 1 238 ? 13.265 23.096 32.800 1.00 62.70 237 PHE A N 1
ATOM 1828 C CA . PHE A 1 238 ? 14.395 22.780 31.920 1.00 58.53 237 PHE A CA 1
ATOM 1829 C C . PHE A 1 238 ? 15.360 23.962 31.873 1.00 55.95 237 PHE A C 1
ATOM 1830 O O . PHE A 1 238 ? 15.017 25.065 31.350 1.00 58.25 237 PHE A O 1
ATOM 1838 N N . THR A 1 239 ? 16.567 23.709 32.404 1.00 59.48 238 THR A N 1
ATOM 1839 C CA . THR A 1 239 ? 17.633 24.701 32.491 1.00 62.86 238 THR A CA 1
ATOM 1840 C C . THR A 1 239 ? 18.728 24.315 31.500 1.00 64.30 238 THR A C 1
ATOM 1841 O O . THR A 1 239 ? 18.707 23.214 30.937 1.00 62.97 238 THR A O 1
ATOM 1845 N N . PHE A 1 240 ? 19.654 25.237 31.252 1.00 65.11 239 PHE A N 1
ATOM 1846 C CA . PHE A 1 240 ? 20.766 24.987 30.334 1.00 57.29 239 PHE A CA 1
ATOM 1847 C C . PHE A 1 240 ? 21.660 23.830 30.820 1.00 59.15 239 PHE A C 1
ATOM 1848 O O . PHE A 1 240 ? 22.192 23.067 30.017 1.00 65.36 239 PHE A O 1
ATOM 1856 N N . GLU A 1 241 ? 21.778 23.680 32.135 1.00 59.47 240 GLU A N 1
ATOM 1857 C CA . GLU A 1 241 ? 22.548 22.595 32.730 1.00 61.31 240 GLU A CA 1
ATOM 1858 C C . GLU A 1 241 ? 21.940 21.213 32.409 1.00 62.63 240 GLU A C 1
ATOM 1859 O O . GLU A 1 241 ? 22.678 20.234 32.286 1.00 60.48 240 GLU A O 1
ATOM 1865 N N . ASP A 1 242 ? 20.617 21.154 32.187 1.00 60.18 241 ASP A N 1
ATOM 1866 C CA . ASP A 1 242 ? 19.921 19.884 31.863 1.00 60.19 241 ASP A CA 1
ATOM 1867 C C . ASP A 1 242 ? 20.236 19.337 30.462 1.00 59.70 241 ASP A C 1
ATOM 1868 O O . ASP A 1 242 ? 19.774 18.256 30.103 1.00 63.65 241 ASP A O 1
ATOM 1873 N N . ILE A 1 243 ? 20.997 20.083 29.665 1.00 65.76 242 ILE A N 1
ATOM 1874 C CA . ILE A 1 243 ? 21.504 19.578 28.384 1.00 66.59 242 ILE A CA 1
ATOM 1875 C C . ILE A 1 243 ? 22.328 18.269 28.574 1.00 68.96 242 ILE A C 1
ATOM 1876 O O . ILE A 1 243 ? 22.350 17.412 27.686 1.00 73.28 242 ILE A O 1
ATOM 1881 N N . ARG A 1 244 ? 22.954 18.116 29.746 1.00 68.86 243 ARG A N 1
ATOM 1882 C CA . ARG A 1 244 ? 23.637 16.871 30.146 1.00 68.03 243 ARG A CA 1
ATOM 1883 C C . ARG A 1 244 ? 22.742 15.619 30.088 1.00 68.00 243 ARG A C 1
ATOM 1884 O O . ARG A 1 244 ? 23.227 14.524 29.788 1.00 69.10 243 ARG A O 1
ATOM 1892 N N . LYS A 1 245 ? 21.464 15.776 30.446 1.00 64.70 244 LYS A N 1
ATOM 1893 C CA . LYS A 1 245 ? 20.499 14.660 30.452 1.00 62.87 244 LYS A CA 1
ATOM 1894 C C . LYS A 1 245 ? 20.155 14.143 29.044 1.00 66.70 244 LYS A C 1
ATOM 1895 O O . LYS A 1 245 ? 19.793 12.974 28.884 1.00 66.72 244 LYS A O 1
ATOM 1901 N N . LEU A 1 246 ? 20.256 15.016 28.039 1.00 63.62 245 LEU A N 1
ATOM 1902 C CA . LEU A 1 246 ? 19.896 14.670 26.662 1.00 62.80 245 LEU A CA 1
ATOM 1903 C C . LEU A 1 246 ? 20.869 13.664 26.032 1.00 63.22 245 LEU A C 1
ATOM 1904 O O . LEU A 1 246 ? 22.024 13.562 26.448 1.00 61.26 245 LEU A O 1
ATOM 1909 N N . SER A 1 247 ? 20.377 12.913 25.044 1.00 61.65 246 SER A N 1
ATOM 1910 C CA . SER A 1 247 ? 21.194 11.941 24.313 1.00 62.11 246 SER A CA 1
ATOM 1911 C C . SER A 1 247 ? 21.997 12.641 23.228 1.00 58.42 246 SER A C 1
ATOM 1912 O O . SER A 1 247 ? 21.794 13.829 22.964 1.00 58.72 246 SER A O 1
ATOM 1915 N N . ASP A 1 248 ? 22.912 11.897 22.607 1.00 53.17 247 ASP A N 1
ATOM 1916 C CA . ASP A 1 248 ? 23.648 12.387 21.441 1.00 52.29 247 ASP A CA 1
ATOM 1917 C C . ASP A 1 248 ? 22.690 12.614 20.270 1.00 52.99 247 ASP A C 1
ATOM 1918 O O . ASP A 1 248 ? 22.853 13.568 19.516 1.00 63.65 247 ASP A O 1
ATOM 1923 N N . ARG A 1 249 ? 21.687 11.745 20.149 1.00 59.73 248 ARG A N 1
ATOM 1924 C CA . ARG A 1 249 ? 20.615 11.878 19.148 1.00 64.05 248 ARG A CA 1
ATOM 1925 C C . ARG A 1 249 ? 19.894 13.226 19.257 1.00 58.26 248 ARG A C 1
ATOM 1926 O O . ARG A 1 249 ? 19.609 13.869 18.247 1.00 51.42 248 ARG A O 1
ATOM 1934 N N . ASP A 1 250 ? 19.590 13.624 20.492 1.00 57.04 249 ASP A N 1
ATOM 1935 C CA . ASP A 1 250 ? 18.887 14.887 20.778 1.00 62.90 249 ASP A CA 1
ATOM 1936 C C . ASP A 1 250 ? 19.712 16.103 20.358 1.00 64.50 249 ASP A C 1
ATOM 1937 O O . ASP A 1 250 ? 19.179 17.064 19.803 1.00 64.89 249 ASP A O 1
ATOM 1942 N N . ILE A 1 251 ? 21.013 16.038 20.637 1.00 66.64 250 ILE A N 1
ATOM 1943 C CA . ILE A 1 251 ? 21.964 17.100 20.301 1.00 64.71 250 ILE A CA 1
ATOM 1944 C C . ILE A 1 251 ? 22.070 17.299 18.788 1.00 62.72 250 ILE A C 1
ATOM 1945 O O . ILE A 1 251 ? 22.139 18.433 18.324 1.00 63.62 250 ILE A O 1
ATOM 1950 N N . ILE A 1 252 ? 22.093 16.197 18.032 1.00 67.41 251 ILE A N 1
ATOM 1951 C CA . ILE A 1 252 ? 22.076 16.256 16.550 1.00 67.12 251 ILE A CA 1
ATOM 1952 C C . ILE A 1 252 ? 20.889 17.075 16.030 1.00 63.04 251 ILE A C 1
ATOM 1953 O O . ILE A 1 252 ? 21.060 17.931 15.161 1.00 55.72 251 ILE A O 1
ATOM 1958 N N . GLU A 1 253 ? 19.703 16.830 16.595 1.00 61.03 252 GLU A N 1
ATOM 1959 C CA . GLU A 1 253 ? 18.488 17.552 16.201 1.00 57.66 252 GLU A CA 1
ATOM 1960 C C . GLU A 1 253 ? 18.519 19.028 16.611 1.00 61.62 252 GLU A C 1
ATOM 1961 O O . GLU A 1 253 ? 17.957 19.878 15.915 1.00 58.14 252 GLU A O 1
ATOM 1967 N N . ILE A 1 254 ? 19.161 19.322 17.746 1.00 65.26 253 ILE A N 1
ATOM 1968 C CA . ILE A 1 254 ? 19.343 20.702 18.210 1.00 64.78 253 ILE A CA 1
ATOM 1969 C C . ILE A 1 254 ? 20.318 21.455 17.284 1.00 66.15 253 ILE A C 1
ATOM 1970 O O . ILE A 1 254 ? 20.060 22.598 16.900 1.00 70.20 253 ILE A O 1
ATOM 1975 N N . LEU A 1 255 ? 21.425 20.802 16.925 1.00 65.48 254 LEU A N 1
ATOM 1976 C CA . LEU A 1 255 ? 22.413 21.370 15.995 1.00 66.22 254 LEU A CA 1
ATOM 1977 C C . LEU A 1 255 ? 21.832 21.651 14.596 1.00 66.27 254 LEU A C 1
ATOM 1978 O O . LEU A 1 255 ? 22.323 22.530 13.882 1.00 68.15 254 LEU A O 1
ATOM 1983 N N . LYS A 1 256 ? 20.806 20.893 14.206 1.00 70.21 255 LYS A N 1
ATOM 1984 C CA . LYS A 1 256 ? 20.071 21.146 12.954 1.00 68.31 255 LYS A CA 1
ATOM 1985 C C . LYS A 1 256 ? 19.239 22.453 12.962 1.00 64.93 255 LYS A C 1
ATOM 1986 O O . LYS A 1 256 ? 18.984 23.010 11.904 1.00 60.45 255 LYS A O 1
ATOM 1992 N N . VAL A 1 257 ? 18.862 22.947 14.147 1.00 69.50 256 VAL A N 1
ATOM 1993 C CA . VAL A 1 257 ? 17.981 24.134 14.280 1.00 71.06 256 VAL A CA 1
ATOM 1994 C C . VAL A 1 257 ? 18.670 25.396 14.831 1.00 76.48 256 VAL A C 1
ATOM 1995 O O . VAL A 1 257 ? 18.436 26.491 14.310 1.00 78.27 256 VAL A O 1
ATOM 1999 N N . VAL A 1 258 ? 19.496 25.254 15.875 1.00 75.65 257 VAL A N 1
ATOM 2000 C CA . VAL A 1 258 ? 20.156 26.426 16.491 1.00 74.93 257 VAL A CA 1
ATOM 2001 C C . VAL A 1 258 ? 21.161 27.133 15.571 1.00 70.43 257 VAL A C 1
ATOM 2002 O O . VAL A 1 258 ? 21.854 26.502 14.774 1.00 68.20 257 VAL A O 1
ATOM 2006 N N . ASP A 1 259 ? 21.201 28.457 15.696 1.00 74.26 258 ASP A N 1
ATOM 2007 C CA . ASP A 1 259 ? 22.175 29.299 15.013 1.00 69.42 258 ASP A CA 1
ATOM 2008 C C . ASP A 1 259 ? 23.558 29.047 15.634 1.00 70.80 258 ASP A C 1
ATOM 2009 O O . ASP A 1 259 ? 23.668 28.827 16.852 1.00 72.05 258 ASP A O 1
ATOM 2014 N N . LYS A 1 260 ? 24.592 29.053 14.790 1.00 67.62 259 LYS A N 1
ATOM 2015 C CA . LYS A 1 260 ? 25.981 28.826 15.216 1.00 65.38 259 LYS A CA 1
ATOM 2016 C C . LYS A 1 260 ? 26.471 29.893 16.198 1.00 63.11 259 LYS A C 1
ATOM 2017 O O . LYS A 1 260 ? 27.086 29.562 17.217 1.00 64.85 259 LYS A O 1
ATOM 2023 N N . ASN A 1 261 ? 26.232 31.162 15.867 1.00 60.50 260 ASN A N 1
ATOM 2024 C CA . ASN A 1 261 ? 26.668 32.280 16.708 1.00 64.86 260 ASN A CA 1
ATOM 2025 C C . ASN A 1 261 ? 25.988 32.240 18.080 1.00 65.57 260 ASN A C 1
ATOM 2026 O O . ASN A 1 261 ? 26.641 32.457 19.102 1.00 58.00 260 ASN A O 1
ATOM 2031 N N . THR A 1 262 ? 24.685 31.951 18.098 1.00 67.18 261 THR A N 1
ATOM 2032 C CA . THR A 1 262 ? 23.936 31.807 19.359 1.00 63.75 261 THR A CA 1
ATOM 2033 C C . THR A 1 262 ? 24.511 30.684 20.220 1.00 58.54 261 THR A C 1
ATOM 2034 O O . THR A 1 262 ? 24.736 30.875 21.417 1.00 62.94 261 THR A O 1
ATOM 2038 N N . LEU A 1 263 ? 24.776 29.531 19.601 1.00 59.52 262 LEU A N 1
ATOM 2039 C CA . LEU A 1 263 ? 25.355 28.381 20.318 1.00 59.36 262 LEU A CA 1
ATOM 2040 C C . LEU A 1 263 ? 26.780 28.666 20.821 1.00 56.67 262 LEU A C 1
ATOM 2041 O O . LEU A 1 263 ? 27.133 28.268 21.918 1.00 63.79 262 LEU A O 1
ATOM 2046 N N . MET A 1 264 ? 27.603 29.293 19.987 1.00 59.08 263 MET A N 1
ATOM 2047 C CA . MET A 1 264 ? 28.961 29.681 20.384 1.00 62.43 263 MET A CA 1
ATOM 2048 C C . MET A 1 264 ? 28.956 30.553 21.627 1.00 60.24 263 MET A C 1
ATOM 2049 O O . MET A 1 264 ? 29.682 30.278 22.584 1.00 62.00 263 MET A O 1
ATOM 2054 N N . ILE A 1 265 ? 28.144 31.612 21.582 1.00 59.64 264 ILE A N 1
ATOM 2055 C CA . ILE A 1 265 ? 28.018 32.581 22.676 1.00 62.08 264 ILE A CA 1
ATOM 2056 C C . ILE A 1 265 ? 27.503 31.916 23.954 1.00 57.24 264 ILE A C 1
ATOM 2057 O O . ILE A 1 265 ? 28.044 32.151 25.038 1.00 59.08 264 ILE A O 1
ATOM 2062 N N . ALA A 1 266 ? 26.465 31.086 23.809 1.00 55.09 265 ALA A N 1
ATOM 2063 C CA . ALA A 1 266 ? 25.902 30.296 24.917 1.00 57.91 265 ALA A CA 1
ATOM 2064 C C . ALA A 1 266 ? 26.937 29.410 25.589 1.00 53.83 265 ALA A C 1
ATOM 2065 O O . ALA A 1 266 ? 26.923 29.254 26.816 1.00 59.15 265 ALA A O 1
ATOM 2067 N N . LEU A 1 267 ? 27.805 28.806 24.779 1.00 55.19 266 LEU A N 1
ATOM 2068 C CA . LEU A 1 267 ? 28.828 27.896 25.285 1.00 56.67 266 LEU A CA 1
ATOM 2069 C C . LEU A 1 267 ? 30.027 28.577 25.950 1.00 52.54 266 LEU A C 1
ATOM 2070 O O . LEU A 1 267 ? 30.783 27.912 26.636 1.00 59.27 266 LEU A O 1
ATOM 2075 N N . LEU A 1 268 ? 30.185 29.892 25.777 1.00 61.04 267 LEU A N 1
ATOM 2076 C CA . LEU A 1 268 ? 31.262 30.637 26.461 1.00 64.74 267 LEU A CA 1
ATOM 2077 C C . LEU A 1 268 ? 31.131 30.549 27.978 1.00 64.07 267 LEU A C 1
ATOM 2078 O O . LEU A 1 268 ? 32.128 30.373 28.677 1.00 70.98 267 LEU A O 1
ATOM 2083 N N . GLY A 1 269 ? 29.897 30.667 28.474 1.00 72.62 268 GLY A N 1
ATOM 2084 C CA . GLY A 1 269 ? 29.606 30.530 29.908 1.00 78.28 268 GLY A CA 1
ATOM 2085 C C . GLY A 1 269 ? 29.077 29.156 30.304 1.00 80.79 268 GLY A C 1
ATOM 2086 O O . GLY A 1 269 ? 28.370 29.040 31.313 1.00 76.45 268 GLY A O 1
ATOM 2087 N N . ALA A 1 270 ? 29.439 28.117 29.537 1.00 81.16 269 ALA A N 1
ATOM 2088 C CA . ALA A 1 270 ? 28.961 26.749 29.772 1.00 73.90 269 ALA A CA 1
ATOM 2089 C C . ALA A 1 270 ? 30.088 25.880 30.338 1.00 76.64 269 ALA A C 1
ATOM 2090 O O . ALA A 1 270 ? 31.266 26.135 30.045 1.00 78.99 269 ALA A O 1
ATOM 2092 N N . PRO A 1 271 ? 29.738 24.858 31.165 1.00 73.38 270 PRO A N 1
ATOM 2093 C CA . PRO A 1 271 ? 30.748 23.908 31.643 1.00 67.13 270 PRO A CA 1
ATOM 2094 C C . PRO A 1 271 ? 31.377 23.109 30.507 1.00 63.37 270 PRO A C 1
ATOM 2095 O O . PRO A 1 271 ? 30.763 22.951 29.450 1.00 70.27 270 PRO A O 1
ATOM 2099 N N . GLU A 1 272 ? 32.575 22.587 30.745 1.00 65.22 271 GLU A N 1
ATOM 2100 C CA . GLU A 1 272 ? 33.355 21.914 29.704 1.00 67.34 271 GLU A CA 1
ATOM 2101 C C . GLU A 1 272 ? 32.673 20.665 29.142 1.00 69.58 271 GLU A C 1
ATOM 2102 O O . GLU A 1 272 ? 32.770 20.392 27.939 1.00 63.98 271 GLU A O 1
ATOM 2108 N N . ASP A 1 273 ? 31.993 19.912 30.006 1.00 65.53 272 ASP A N 1
ATOM 2109 C CA . ASP A 1 273 ? 31.296 18.694 29.575 1.00 65.51 272 ASP A CA 1
ATOM 2110 C C . ASP A 1 273 ? 30.090 18.971 28.657 1.00 64.64 272 ASP A C 1
ATOM 2111 O O . ASP A 1 273 ? 29.774 18.156 27.792 1.00 59.12 272 ASP A O 1
ATOM 2116 N N . ILE A 1 274 ? 29.441 20.122 28.837 1.00 63.23 273 ILE A N 1
ATOM 2117 C CA . ILE A 1 274 ? 28.336 20.544 27.965 1.00 61.90 273 ILE A CA 1
ATOM 2118 C C . ILE A 1 274 ? 28.895 21.081 26.632 1.00 64.68 273 ILE A C 1
ATOM 2119 O O . ILE A 1 274 ? 28.283 20.884 25.578 1.00 61.25 273 ILE A O 1
ATOM 2124 N N . LYS A 1 275 ? 30.052 21.749 26.680 1.00 64.68 274 LYS A N 1
ATOM 2125 C CA . LYS A 1 275 ? 30.755 22.140 25.455 1.00 64.97 274 LYS A CA 1
ATOM 2126 C C . LYS A 1 275 ? 31.045 20.896 24.621 1.00 57.81 274 LYS A C 1
ATOM 2127 O O . LYS A 1 275 ? 30.668 20.829 23.448 1.00 64.37 274 LYS A O 1
ATOM 2133 N N . GLN A 1 276 ? 31.703 19.914 25.238 1.00 50.49 275 GLN A N 1
ATOM 2134 C CA . GLN A 1 276 ? 32.053 18.657 24.555 1.00 57.08 275 GLN A CA 1
ATOM 2135 C C . GLN A 1 276 ? 30.835 17.856 24.095 1.00 57.02 275 GLN A C 1
ATOM 2136 O O . GLN A 1 276 ? 30.921 17.108 23.121 1.00 63.17 275 GLN A O 1
ATOM 2142 N N . LYS A 1 277 ? 29.711 18.016 24.786 1.00 62.37 276 LYS A N 1
ATOM 2143 C CA . LYS A 1 277 ? 28.465 17.358 24.400 1.00 66.13 276 LYS A CA 1
ATOM 2144 C C . LYS A 1 277 ? 27.989 17.818 23.017 1.00 69.50 276 LYS A C 1
ATOM 2145 O O . LYS A 1 277 ? 27.530 17.003 22.214 1.00 68.90 276 LYS A O 1
ATOM 2151 N N . PHE A 1 278 ? 28.116 19.119 22.747 1.00 69.04 277 PHE A N 1
ATOM 2152 C CA . PHE A 1 278 ? 27.779 19.683 21.434 1.00 67.21 277 PHE A CA 1
ATOM 2153 C C . PHE A 1 278 ? 28.881 19.423 20.400 1.00 64.02 277 PHE A C 1
ATOM 2154 O O . PHE A 1 278 ? 28.598 18.934 19.308 1.00 66.68 277 PHE A O 1
ATOM 2162 N N . LEU A 1 279 ? 30.127 19.730 20.768 1.00 61.43 278 LEU A N 1
ATOM 2163 C CA . LEU A 1 279 ? 31.294 19.551 19.885 1.00 61.00 278 LEU A CA 1
ATOM 2164 C C . LEU A 1 279 ? 31.504 18.117 19.376 1.00 57.83 278 LEU A C 1
ATOM 2165 O O . LEU A 1 279 ? 31.907 17.924 18.228 1.00 69.71 278 LEU A O 1
ATOM 2170 N N . SER A 1 280 ? 31.224 17.124 20.217 1.00 58.82 279 SER A N 1
ATOM 2171 C CA . SER A 1 280 ? 31.389 15.714 19.836 1.00 61.99 279 SER A CA 1
ATOM 2172 C C . SER A 1 280 ? 30.339 15.218 18.841 1.00 63.60 279 SER A C 1
ATOM 2173 O O . SER A 1 280 ? 30.501 14.140 18.277 1.00 76.71 279 SER A O 1
ATOM 2176 N N . ASN A 1 281 ? 29.252 15.973 18.672 1.00 66.38 280 ASN A N 1
ATOM 2177 C CA . ASN A 1 281 ? 28.186 15.634 17.725 1.00 65.68 280 ASN A CA 1
ATOM 2178 C C . ASN A 1 281 ? 28.250 16.413 16.401 1.00 65.66 280 ASN A C 1
ATOM 2179 O O . ASN A 1 281 ? 27.419 16.200 15.515 1.00 69.03 280 ASN A O 1
ATOM 2184 N N . MET A 1 282 ? 29.242 17.295 16.264 1.00 62.94 281 MET A N 1
ATOM 2185 C CA . MET A 1 282 ? 29.516 17.974 14.990 1.00 59.98 281 MET A CA 1
ATOM 2186 C C . MET A 1 282 ? 30.553 17.150 14.228 1.00 61.93 281 MET A C 1
ATOM 2187 O O . MET A 1 282 ? 31.084 16.165 14.751 1.00 64.37 281 MET A O 1
ATOM 2192 N N . SER A 1 283 ? 30.848 17.567 12.999 1.00 60.68 282 SER A N 1
ATOM 2193 C CA . SER A 1 283 ? 31.921 16.961 12.220 1.00 51.53 282 SER A CA 1
ATOM 2194 C C . SER A 1 283 ? 33.255 17.504 12.743 1.00 55.10 282 SER A C 1
ATOM 2195 O O . SER A 1 283 ? 33.289 18.517 13.455 1.00 59.93 282 SER A O 1
ATOM 2198 N N . LYS A 1 284 ? 34.336 16.812 12.403 1.00 55.12 283 LYS A N 1
ATOM 2199 C CA . LYS A 1 284 ? 35.695 17.188 12.813 1.00 61.96 283 LYS A CA 1
ATOM 2200 C C . LYS A 1 284 ? 36.031 18.634 12.427 1.00 52.48 283 LYS A C 1
ATOM 2201 O O . LYS A 1 284 ? 36.530 19.402 13.248 1.00 50.09 283 LYS A O 1
ATOM 2207 N N . ARG A 1 285 ? 35.738 18.985 11.178 1.00 47.38 284 ARG A N 1
ATOM 2208 C CA . ARG A 1 285 ? 36.007 20.326 10.641 1.00 48.40 284 ARG A CA 1
ATOM 2209 C C . ARG A 1 285 ? 35.070 21.401 11.202 1.00 48.11 284 ARG A C 1
ATOM 2210 O O . ARG A 1 285 ? 35.515 22.523 11.464 1.00 61.74 284 ARG A O 1
ATOM 2218 N N . ALA A 1 286 ? 33.782 21.070 11.370 1.00 52.13 285 ALA A N 1
ATOM 2219 C CA . ALA A 1 286 ? 32.804 22.017 11.942 1.00 50.61 285 ALA A CA 1
ATOM 2220 C C . ALA A 1 286 ? 33.117 22.281 13.403 1.00 53.62 285 ALA A C 1
ATOM 2221 O O . ALA A 1 286 ? 33.046 23.422 13.844 1.00 52.09 285 ALA A O 1
ATOM 2223 N N . ALA A 1 287 ? 33.481 21.230 14.142 1.00 49.74 286 ALA A N 1
ATOM 2224 C CA . ALA A 1 287 ? 33.886 21.365 15.548 1.00 51.15 286 ALA A CA 1
ATOM 2225 C C . ALA A 1 287 ? 35.181 22.178 15.698 1.00 57.23 286 ALA A C 1
ATOM 2226 O O . ALA A 1 287 ? 35.267 23.060 16.555 1.00 66.88 286 ALA A O 1
ATOM 2228 N N . LYS A 1 288 ? 36.173 21.882 14.856 1.00 58.06 287 LYS A N 1
ATOM 2229 C CA . LYS A 1 288 ? 37.443 22.608 14.857 1.00 54.66 287 LYS A CA 1
ATOM 2230 C C . LYS A 1 288 ? 37.235 24.098 14.561 1.00 57.53 287 LYS A C 1
ATOM 2231 O O . LYS A 1 288 ? 37.767 24.949 15.276 1.00 61.85 287 LYS A O 1
ATOM 2237 N N . LEU A 1 289 ? 36.480 24.402 13.503 1.00 50.45 288 LEU A N 1
ATOM 2238 C CA . LEU A 1 289 ? 36.168 25.796 13.142 1.00 52.36 288 LEU A CA 1
ATOM 2239 C C . LEU A 1 289 ? 35.320 26.519 14.217 1.00 52.11 288 LEU A C 1
ATOM 2240 O O . LEU A 1 289 ? 35.452 27.732 14.403 1.00 62.62 288 LEU A O 1
ATOM 2245 N N . PHE A 1 290 ? 34.458 25.773 14.909 1.00 51.15 289 PHE A N 1
ATOM 2246 C CA . PHE A 1 290 ? 33.585 26.325 15.963 1.00 54.45 289 PHE A CA 1
ATOM 2247 C C . PHE A 1 290 ? 34.402 26.825 17.159 1.00 55.68 289 PHE A C 1
ATOM 2248 O O . PHE A 1 290 ? 34.170 27.932 17.666 1.00 58.27 289 PHE A O 1
ATOM 2256 N N . LEU A 1 291 ? 35.331 25.987 17.616 1.00 59.50 290 LEU A N 1
ATOM 2257 C CA . LEU A 1 291 ? 36.246 26.338 18.704 1.00 66.06 290 LEU A CA 1
ATOM 2258 C C . LEU A 1 291 ? 37.129 27.529 18.343 1.00 68.40 290 LEU A C 1
ATOM 2259 O O . LEU A 1 291 ? 37.395 28.386 19.193 1.00 73.84 290 LEU A O 1
ATOM 2264 N N . GLU A 1 292 ? 37.596 27.561 17.095 1.00 65.60 291 GLU A N 1
ATOM 2265 C CA . GLU A 1 292 ? 38.425 28.663 16.599 1.00 63.31 291 GLU A CA 1
ATOM 2266 C C . GLU A 1 292 ? 37.648 29.976 16.539 1.00 65.45 291 GLU A C 1
ATOM 2267 O O . GLU A 1 292 ? 38.146 31.019 16.980 1.00 68.22 291 GLU A O 1
ATOM 2273 N N . ASP A 1 293 ? 36.427 29.920 16.012 1.00 65.55 292 ASP A N 1
ATOM 2274 C CA . ASP A 1 293 ? 35.548 31.090 15.989 1.00 66.28 292 ASP A CA 1
ATOM 2275 C C . ASP A 1 293 ? 35.097 31.521 17.398 1.00 70.10 292 ASP A C 1
ATOM 2276 O O . ASP A 1 293 ? 34.805 32.700 17.596 1.00 69.11 292 ASP A O 1
ATOM 2281 N N . MET A 1 294 ? 35.007 30.577 18.350 1.00 69.47 293 MET A N 1
ATOM 2282 C CA . MET A 1 294 ? 34.685 30.910 19.759 1.00 69.89 293 MET A CA 1
ATOM 2283 C C . MET A 1 294 ? 35.731 31.832 20.396 1.00 69.33 293 MET A C 1
ATOM 2284 O O . MET A 1 294 ? 35.370 32.744 21.138 1.00 76.16 293 MET A O 1
ATOM 2289 N N . GLU A 1 295 ? 37.015 31.577 20.133 1.00 73.91 294 GLU A N 1
ATOM 2290 C CA . GLU A 1 295 ? 38.089 32.483 20.586 1.00 76.70 294 GLU A CA 1
ATOM 2291 C C . GLU A 1 295 ? 38.043 33.820 19.819 1.00 77.59 294 GLU A C 1
ATOM 2292 O O . GLU A 1 295 ? 38.357 34.875 20.377 1.00 78.06 294 GLU A O 1
ATOM 2298 N N . ALA A 1 296 ? 37.634 33.758 18.547 1.00 79.07 295 ALA A N 1
ATOM 2299 C CA . ALA A 1 296 ? 37.491 34.937 17.677 1.00 75.69 295 ALA A CA 1
ATOM 2300 C C . ALA A 1 296 ? 36.504 36.005 18.174 1.00 77.68 295 ALA A C 1
ATOM 2301 O O . ALA A 1 296 ? 36.609 37.167 17.779 1.00 75.51 295 ALA A O 1
ATOM 2303 N N . LEU A 1 297 ? 35.529 35.600 18.993 1.00 79.14 296 LEU A N 1
ATOM 2304 C CA . LEU A 1 297 ? 34.498 36.508 19.512 1.00 75.55 296 LEU A CA 1
ATOM 2305 C C . LEU A 1 297 ? 35.025 37.617 20.436 1.00 76.47 296 LEU A C 1
ATOM 2306 O O . LEU A 1 297 ? 34.505 38.735 20.419 1.00 75.67 296 LEU A O 1
ATOM 2311 N N . GLY A 1 298 ? 36.026 37.301 21.257 1.00 74.03 297 GLY A N 1
ATOM 2312 C CA . GLY A 1 298 ? 36.575 38.271 22.201 1.00 71.01 297 GLY A CA 1
ATOM 2313 C C . GLY A 1 298 ? 35.663 38.405 23.413 1.00 71.82 297 GLY A C 1
ATOM 2314 O O . GLY A 1 298 ? 34.845 37.515 23.666 1.00 73.70 297 GLY A O 1
ATOM 2315 N N . PRO A 1 299 ? 35.772 39.526 24.159 1.00 71.41 298 PRO A N 1
ATOM 2316 C CA . PRO A 1 299 ? 34.979 39.663 25.389 1.00 70.03 298 PRO A CA 1
ATOM 2317 C C . PRO A 1 299 ? 33.480 39.874 25.137 1.00 63.69 298 PRO A C 1
ATOM 2318 O O . PRO A 1 299 ? 33.089 40.879 24.545 1.00 73.62 298 PRO A O 1
ATOM 2322 N N . VAL A 1 300 ? 32.671 38.914 25.581 1.00 64.07 299 VAL A N 1
ATOM 2323 C CA . VAL A 1 300 ? 31.214 38.937 25.418 1.00 62.89 299 VAL A CA 1
ATOM 2324 C C . VAL A 1 300 ? 30.571 39.126 26.784 1.00 62.49 299 VAL A C 1
ATOM 2325 O O . VAL A 1 300 ? 30.957 38.455 27.740 1.00 64.48 299 VAL A O 1
ATOM 2329 N N . LYS A 1 301 ? 29.615 40.056 26.877 1.00 67.91 300 LYS A N 1
ATOM 2330 C CA . LYS A 1 301 ? 28.897 40.335 28.136 1.00 58.16 300 LYS A CA 1
ATOM 2331 C C . LYS A 1 301 ? 28.198 39.100 28.687 1.00 58.18 300 LYS A C 1
ATOM 2332 O O . LYS A 1 301 ? 27.681 38.282 27.914 1.00 62.43 300 LYS A O 1
ATOM 2338 N N . LYS A 1 302 ? 28.166 38.984 30.019 1.00 55.96 301 LYS A N 1
ATOM 2339 C CA . LYS A 1 302 ? 27.477 37.878 30.690 1.00 50.92 301 LYS A CA 1
ATOM 2340 C C . LYS A 1 302 ? 25.987 37.875 30.347 1.00 50.37 301 LYS A C 1
ATOM 2341 O O . LYS A 1 302 ? 25.389 36.819 30.185 1.00 53.89 301 LYS A O 1
ATOM 2347 N N . SER A 1 303 ? 25.392 39.065 30.273 1.00 51.75 302 SER A N 1
ATOM 2348 C CA . SER A 1 303 ? 23.986 39.212 29.890 1.00 55.90 302 SER A CA 1
ATOM 2349 C C . SER A 1 303 ? 23.682 38.608 28.509 1.00 53.35 302 SER A C 1
ATOM 2350 O O . SER A 1 303 ? 22.607 38.049 28.301 1.00 57.05 302 SER A O 1
ATOM 2353 N N . GLU A 1 304 ? 24.643 38.703 27.588 1.00 59.75 303 GLU A N 1
ATOM 2354 C CA . GLU A 1 304 ? 24.510 38.128 26.242 1.00 60.08 303 GLU A CA 1
ATOM 2355 C C . GLU A 1 304 ? 24.716 36.617 26.225 1.00 53.55 303 GLU A C 1
ATOM 2356 O O . GLU A 1 304 ? 24.060 35.922 25.454 1.00 62.26 303 GLU A O 1
ATOM 2362 N N . ILE A 1 305 ? 25.655 36.122 27.034 1.00 56.03 304 ILE A N 1
ATOM 2363 C CA . ILE A 1 305 ? 25.858 34.668 27.211 1.00 57.68 304 ILE A CA 1
ATOM 2364 C C . ILE A 1 305 ? 24.585 34.039 27.797 1.00 59.98 304 ILE A C 1
ATOM 2365 O O . ILE A 1 305 ? 24.143 32.981 27.347 1.00 61.65 304 ILE A O 1
ATOM 2370 N N . GLU A 1 306 ? 24.014 34.704 28.803 1.00 62.55 305 GLU A N 1
ATOM 2371 C CA . GLU A 1 306 ? 22.734 34.311 29.397 1.00 63.27 305 GLU A CA 1
ATOM 2372 C C . GLU A 1 306 ? 21.590 34.281 28.371 1.00 62.18 305 GLU A C 1
ATOM 2373 O O . GLU A 1 306 ? 20.827 33.312 28.328 1.00 62.32 305 GLU A O 1
ATOM 2379 N N . LYS A 1 307 ? 21.489 35.332 27.549 1.00 61.13 306 LYS A N 1
ATOM 2380 C CA . LYS A 1 307 ? 20.457 35.430 26.495 1.00 63.15 306 LYS A CA 1
ATOM 2381 C C . LYS A 1 307 ? 20.542 34.283 25.476 1.00 65.01 306 LYS A C 1
ATOM 2382 O O . LYS A 1 307 ? 19.526 33.711 25.091 1.00 66.91 306 LYS A O 1
ATOM 2388 N N . ALA A 1 308 ? 21.751 33.995 25.004 1.00 66.65 307 ALA A N 1
ATOM 2389 C CA . ALA A 1 308 ? 21.974 32.898 24.067 1.00 58.66 307 ALA A CA 1
ATOM 2390 C C . ALA A 1 308 ? 21.658 31.540 24.719 1.00 62.41 307 ALA A C 1
ATOM 2391 O O . ALA A 1 308 ? 21.095 30.659 24.069 1.00 66.43 307 ALA A O 1
ATOM 2393 N N . GLN A 1 309 ? 22.011 31.380 25.997 1.00 56.89 308 GLN A N 1
ATOM 2394 C CA . GLN A 1 309 ? 21.674 30.157 26.741 1.00 61.99 308 GLN A CA 1
ATOM 2395 C C . GLN A 1 309 ? 20.165 29.898 26.842 1.00 63.94 308 GLN A C 1
ATOM 2396 O O . GLN A 1 309 ? 19.720 28.773 26.590 1.00 63.93 308 GLN A O 1
ATOM 2402 N N . ARG A 1 310 ? 19.383 30.934 27.169 1.00 64.04 309 ARG A N 1
ATOM 2403 C CA . ARG A 1 310 ? 17.915 30.792 27.207 1.00 63.89 309 ARG A CA 1
ATOM 2404 C C . ARG A 1 310 ? 17.309 30.572 25.819 1.00 66.21 309 ARG A C 1
ATOM 2405 O O . ARG A 1 310 ? 16.268 29.931 25.706 1.00 68.19 309 ARG A O 1
ATOM 2413 N N . GLN A 1 311 ? 17.955 31.110 24.777 1.00 68.17 310 GLN A N 1
ATOM 2414 C CA . GLN A 1 311 ? 17.520 30.889 23.388 1.00 65.54 310 GLN A CA 1
ATOM 2415 C C . GLN A 1 311 ? 17.676 29.420 22.981 1.00 61.88 310 GLN A C 1
ATOM 2416 O O . GLN A 1 311 ? 16.796 28.853 22.337 1.00 65.58 310 GLN A O 1
ATOM 2422 N N . VAL A 1 312 ? 18.796 28.815 23.364 1.00 65.41 311 VAL A N 1
ATOM 2423 C CA . VAL A 1 312 ? 19.024 27.384 23.142 1.00 63.39 311 VAL A CA 1
ATOM 2424 C C . VAL A 1 3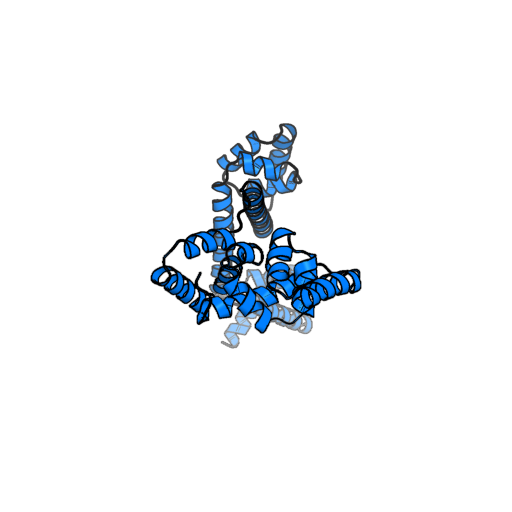12 ? 17.976 26.558 23.913 1.00 66.06 311 VAL A C 1
ATOM 2425 O O . VAL A 1 312 ? 17.444 25.590 23.384 1.00 61.39 311 VAL A O 1
ATOM 2429 N N . VAL A 1 313 ? 17.677 26.971 25.150 1.00 69.88 312 VAL A N 1
ATOM 2430 C CA . VAL A 1 313 ? 16.651 26.315 25.981 1.00 68.14 312 VAL A CA 1
ATOM 2431 C C . VAL A 1 313 ? 15.229 26.438 25.388 1.00 67.68 312 VAL A C 1
ATOM 2432 O O . VAL A 1 313 ? 14.463 25.470 25.425 1.00 67.95 312 VAL A O 1
ATOM 2436 N N . ASN A 1 314 ? 14.890 27.609 24.837 1.00 66.01 313 ASN A N 1
ATOM 2437 C CA . ASN A 1 314 ? 13.603 27.802 24.132 1.00 65.74 313 ASN A CA 1
ATOM 2438 C C . ASN A 1 314 ? 13.455 26.809 22.983 1.00 66.87 313 ASN A C 1
ATOM 2439 O O . ASN A 1 314 ? 12.375 26.254 22.760 1.00 75.10 313 ASN A O 1
ATOM 2444 N N . ILE A 1 315 ? 14.538 26.642 22.230 1.00 65.24 314 ILE A N 1
ATOM 2445 C CA . ILE A 1 315 ? 14.598 25.681 21.135 1.00 67.77 314 ILE A CA 1
ATOM 2446 C C . ILE A 1 315 ? 14.473 24.254 21.668 1.00 67.94 314 ILE A C 1
ATOM 2447 O O . ILE A 1 315 ? 13.725 23.451 21.113 1.00 75.34 314 ILE A O 1
ATOM 2452 N N . ILE A 1 316 ? 15.177 23.961 22.761 1.00 67.34 315 ILE A N 1
ATOM 2453 C CA . ILE A 1 316 ? 15.137 22.631 23.375 1.00 64.05 315 ILE A CA 1
ATOM 2454 C C . ILE A 1 316 ? 13.729 22.247 23.882 1.00 64.36 315 ILE A C 1
ATOM 2455 O O . ILE A 1 316 ? 13.334 21.086 23.768 1.00 63.89 315 ILE A O 1
ATOM 2460 N N . ARG A 1 317 ? 12.969 23.226 24.387 1.00 64.78 316 ARG A N 1
ATOM 2461 C CA . ARG A 1 317 ? 11.587 22.989 24.852 1.00 64.69 316 ARG A CA 1
ATOM 2462 C C . ARG A 1 317 ? 10.671 22.433 23.762 1.00 68.16 316 ARG A C 1
ATOM 2463 O O . ARG A 1 317 ? 9.831 21.576 24.033 1.00 66.31 316 ARG A O 1
ATOM 2471 N N . LYS A 1 318 ? 10.769 23.004 22.563 1.00 69.02 317 LYS A N 1
ATOM 2472 C CA . LYS A 1 318 ? 10.027 22.514 21.395 1.00 73.48 317 LYS A CA 1
ATOM 2473 C C . LYS A 1 318 ? 10.356 21.049 21.057 1.00 72.12 317 LYS A C 1
ATOM 2474 O O . LYS A 1 318 ? 9.488 20.317 20.595 1.00 63.10 317 LYS A O 1
ATOM 2480 N N . MET A 1 319 ? 11.601 20.631 21.310 1.00 78.67 318 MET A N 1
ATOM 2481 C CA . MET A 1 319 ? 12.022 19.227 21.110 1.00 78.64 318 MET A CA 1
ATOM 2482 C C . MET A 1 319 ? 11.277 18.342 22.116 1.00 76.71 318 MET A C 1
ATOM 2483 O O . MET A 1 319 ? 10.833 17.248 21.778 1.00 75.63 318 MET A O 1
ATOM 2488 N N . ILE A 1 320 ? 11.158 18.829 23.353 1.00 76.73 319 ILE A N 1
ATOM 2489 C CA . ILE A 1 320 ? 10.412 18.134 24.410 1.00 74.85 319 ILE A CA 1
ATOM 2490 C C . ILE A 1 320 ? 8.900 18.110 24.089 1.00 72.15 319 ILE A C 1
ATOM 2491 O O . ILE A 1 320 ? 8.216 17.129 24.384 1.00 70.35 319 ILE A O 1
ATOM 2496 N N . ASP A 1 321 ? 8.409 19.167 23.437 1.00 71.37 320 ASP A N 1
ATOM 2497 C CA . ASP A 1 321 ? 7.013 19.243 22.974 1.00 72.13 320 ASP A CA 1
ATOM 2498 C C . ASP A 1 321 ? 6.751 18.469 21.662 1.00 70.87 320 ASP A C 1
ATOM 2499 O O . ASP A 1 321 ? 5.598 18.354 21.246 1.00 70.97 320 ASP A O 1
ATOM 2504 N N . GLU A 1 322 ? 7.806 17.979 21.003 1.00 71.24 321 GLU A N 1
ATOM 2505 C CA . GLU A 1 322 ? 7.687 17.291 19.712 1.00 73.59 321 GLU A CA 1
ATOM 2506 C C . GLU A 1 322 ? 8.468 15.958 19.673 1.00 73.19 321 GLU A C 1
ATOM 2507 O O . GLU A 1 322 ? 7.881 14.897 19.899 1.00 59.84 321 GLU A O 1
ATOM 2513 N N . GLY A 1 323 ? 9.791 16.028 19.460 1.00 76.24 322 GLY A N 1
ATOM 2514 C CA . GLY A 1 323 ? 10.621 14.846 19.176 1.00 77.35 322 GLY A CA 1
ATOM 2515 C C . GLY A 1 323 ? 11.360 14.231 20.353 1.00 77.86 322 GLY A C 1
ATOM 2516 O O . GLY A 1 323 ? 11.070 13.096 20.745 1.00 77.74 322 GLY A O 1
ATOM 2517 N N . LYS A 1 324 ? 12.331 14.973 20.892 1.00 75.65 323 LYS A N 1
ATOM 2518 C CA . LYS A 1 324 ? 13.201 14.493 21.992 1.00 73.55 323 LYS A CA 1
ATOM 2519 C C . LYS A 1 324 ? 12.435 14.089 23.259 1.00 66.14 323 LYS A C 1
ATOM 2520 O O . LYS A 1 324 ? 11.769 14.920 23.874 1.00 60.15 323 LYS A O 1
ATOM 2523 N N . ILE A 1 325 ? 12.561 12.819 23.651 1.00 62.66 324 ILE A N 1
ATOM 2524 C CA . ILE A 1 325 ? 11.886 12.296 24.847 1.00 57.84 324 ILE A CA 1
ATOM 2525 C C . ILE A 1 325 ? 12.652 12.774 26.088 1.00 56.86 324 ILE A C 1
ATOM 2526 O O . ILE A 1 325 ? 13.883 12.894 26.051 1.00 53.37 324 ILE A O 1
ATOM 2531 N N . GLU A 1 326 ? 11.916 13.087 27.159 1.00 58.25 325 GLU A N 1
ATOM 2532 C CA . GLU A 1 326 ? 12.507 13.585 28.411 1.00 58.00 325 GLU A CA 1
ATOM 2533 C C . GLU A 1 326 ? 11.490 13.538 29.548 1.00 50.68 325 GLU A C 1
ATOM 2534 O O . GLU A 1 326 ? 11.402 12.544 30.271 1.00 50.50 325 GLU A O 1
#

InterPro domains:
  IPR000090 Flagellar motor switch protein FliG [PIRSF003161] (4-327)
  IPR000090 Flagellar motor switch protein FliG [PR00954] (8-24)
  IPR000090 Flagellar motor switch protein FliG [PR00954] (37-63)
  IPR000090 Flagellar motor switch protein FliG [PR00954] (116-139)
  IPR000090 Flagellar motor switch protein FliG [PR00954] (197-222)
  IPR000090 Flagellar motor switch protein FliG [PR00954] (228-248)
  IPR000090 Flagellar motor switch protein FliG [PR00954] (250-270)
  IPR000090 Flagellar motor switch protein FliG [PR00954] (274-300)
  IPR000090 Flagellar motor switch protein FliG [PTHR30534] (1-327)
  IPR000090 Flagellar motor switch protein FliG [TIGR00207] (4-326)
  IPR001810 F-box domain [PS50181] (15-63)
  IPR011002 Flagellar motor switch protein FliG, alpha-helical [SSF48029] (10-107)
  IPR011002 Flagellar motor switch protein FliG, alpha-helical [SSF48029] (116-327)
  IPR023087 Flagellar motor switch protein FliG, C-terminal [PF01706] (220-326)
  IPR028263 Flagellar motor switch protein FliG, N-terminal domain [PF14842] (8-95)
  IPR032779 Flagellar motor switch protein FliG, middle domain [PF14841] (118-191)

Foldseek 3Di:
DVVLVVLLLVLLCLQQADCVVNVVVVVPDDPVSNVSSPVSLVPADADAPVVLQVVLVVSVVVVVVVPDDGPDSVSSSVRSVVSHHHDPVVVVVVVVLVVLLVVLQVVVVPDQLLLVLVVPQVPDLLLLLLLLLPHDPVSSVSNLVNHDDVSSVSNVVSVVPDPDHDSVVNSVVSVVSVVVVVVVVVVVDDDDDVLLVLLVVLLVDDPVVSVVVLVVCCVVPVPSSVSSVCNNDFLLCLVVFDLVLLLVLVVPDDLVLVLLLCVPPDPVSLCSNLVSDDPVVSVVSVVVSVVVPDDDPVSNVVSRVVSVVSSVVCCVPPTPD

=== Feature glossary ===
The record interleaves many kinds of information about one protein. Here is each kind framed as the question it answers.

Q: What does the local fold look like, residue by residue?
A: The Foldseek 3Di string encodes local tertiary geometry as a 20-letter alphabet — one character per residue — derived from the relative positions of nearby Cα atoms. Unlike the amino-acid sequence, 3Di is a direct function of the 3D structure, so two proteins with the same fold have similar 3Di strings even at low sequence identity.

Q: Which residues are in helices, strands, or loops?
A: The SS8 string is DSSP's per-residue secondary-structure call. α-helix (H) means an i→i+4 H-bond ladder; β-strand (E) means the residue participates in a β-sheet; 3₁₀ (G) and π (I) are tighter and wider helices; T/S are turns/bends; '-' is loop.

Q: How big and how compact is the whole molecule?
A: Radius of gyration (Rg) is the root-mean-square distance of Cα atoms from their centroid — a single number for overall size and compactness. A globular domain of N residues has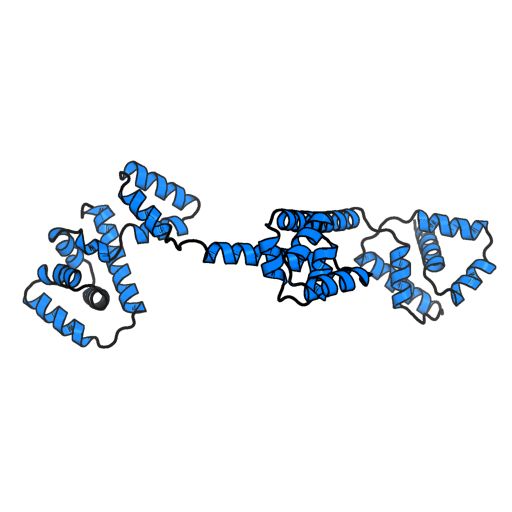 Rg ≈ 2.2·N^0.38 Å; an extended or disordered chain has a much larger Rg. The Cα contact count is the number of residue pairs whose Cα atoms are within 8 Å and are more than four positions apart in sequence — a standard proxy for tertiary packing density. The bounding box is the smallest axis-aligned box enclosing all Cα atoms.

Q: Where is each backbone atom in 3D?
A: Structure coordinates are given as an mmCIF _atom_site loop: one row per atom with element, residue name, chain id, sequence number, and x/y/z position in Å. Only the four main-chain atoms per residue are included here; side chains are omitted to keep the record compact.

Q: What is the amino-acid chain?
A: Primary structure: the covalent order of the twenty standard amino acids along the backbone. Two proteins with the same sequence will (almost always) fold to the same structure; two with 30% identity often share a fold but not the details.

Q: What if only a Cα trace is available?
A: Three-state secondary structure (P-SEA) collapses the eight DSSP classes into helix (a), strand (b), and coil (c). P-SEA assigns these from Cα geometry alone — distances and angles — without requiring backbone oxygens, so it works on any Cα trace.

Q: What family and function is it annotated with?
A: Database cross-references. InterPro integrates a dozen domain/family signature databases into unified entries with residue-range hits. GO terms attach function/process/location labels with evidence codes. CATH codes position the fold in a four-level structural taxonomy. Organism is the NCBI-taxonomy species name.

Q: How confident is the AlphaFold model at each residue?
A: pLDDT is the predicted lDDT-Cα score: AlphaFold's confidence that the local environment of each residue (all inter-atomic distances within 15 Å) is correctly placed. It is a per-residue number between 0 and 100, with higher meaning more reliable.

Q: How mobile is each atom in the crystal?
A: B-factor (Debye–Waller factor) reflects atomic displacement in the crystal lattice. It is an experimental observable (units Å²), not a prediction; low values mean the atom is pinned down, high values mean it moves or is heterogeneous across the crystal.

Q: Which residues are buried vs exposed?
A: SASA measures how much of the protein is reachable by solvent. It is computed by rolling a water-sized probe over the atomic surface and summing the exposed area (Å²). Per-residue SASA distinguishes core (buried, low SASA) from surface (exposed, high SASA) residues; total SASA is a whole-molecule size measure.

Q: What do the diagnostic plots show?
A: Plot images: a contact map (which residues are close in 3D, as an N×N binary image), a Ramachandran scatter (backbone torsion angles, revealing secondary-structure composition at a glance), and — for AlphaFold structures — a PAE heatmap (pairwise prediction confidence).

Q: What known structures does this most resemble?
A: The Foldseek neighbor list gives the closest experimentally determined structures in the PDB, ranked by structural alignment. TM-score near 1 means near-identical fold; near 0.3 means only rough topology match. This is how one finds what a novel AlphaFold prediction most resembles in the solved-structure universe.

Q: Are the domains correctly placed relative to each other?
A: Predicted aligned error is AlphaFold's pairwise confidence. Unlike pLDDT (per-residue), PAE is per-residue-pair and captures whether two parts of the structure are correctly placed relative to each other. Units are ångströms of expected positional error.

Q: What do the rendered images show?
A: Structure images are PyMOL renders from six orthogonal camera directions. Cartoon representation draws helices as coils and strands as arrows; sticks shows the backbone as bonds; surface shows the solvent-excluded envelope. Rainbow coloring maps sequence position to hue (blue→red, N→C); chain coloring assigns a distinct color per polypeptide.

Q: What are the backbone torsion angles?
A: φ (phi) and ψ (psi) are the two rotatable backbone dihedrals per residue: φ is the C(i-1)–N–Cα–C torsion, ψ is the N–Cα–C–N(i+1) torsion, both in degrees on (−180°, 180°]. α-helical residues cluster near (−60°, −45°); β-strand residues near (−120°, +130°). A Ramachandran plot is simply a scatter of (φ, ψ) for every residue.